Protein AF-A0AAD8XZX2-F1 (afdb_monomer_lite)

pLDDT: mean 70.07, std 14.21, range [37.19, 92.19]

InterPro domains:
  IPR011990 Tetratricopeptide-like helical domain superfamily [G3DSA:1.25.40.10] (1-178)

Organism: NCBI:txid267567

Structure (mmCIF, N/CA/C/O backbone):
data_AF-A0AAD8XZX2-F1
#
_entry.id   AF-A0AAD8XZX2-F1
#
loop_
_atom_site.group_PDB
_atom_site.id
_atom_site.type_symbol
_atom_site.label_atom_id
_atom_site.label_alt_id
_atom_site.label_comp_id
_atom_site.label_asym_id
_atom_site.label_entity_id
_atom_site.label_seq_id
_atom_site.pdbx_PDB_ins_code
_atom_site.Cartn_x
_atom_site.Cartn_y
_atom_site.Cartn_z
_atom_site.occupancy
_atom_site.B_iso_or_equiv
_atom_site.auth_seq_id
_atom_site.auth_comp_id
_atom_site.auth_asym_id
_atom_site.auth_atom_id
_atom_site.pdbx_PDB_model_num
ATOM 1 N N . MET A 1 1 ? 32.704 -0.071 -34.676 1.00 60.44 1 MET A N 1
ATOM 2 C CA . MET A 1 1 ? 32.892 -1.339 -33.923 1.00 60.44 1 MET A CA 1
ATOM 3 C C . MET A 1 1 ? 31.649 -1.702 -33.105 1.00 60.44 1 MET A C 1
ATOM 5 O O . MET A 1 1 ? 31.178 -2.823 -33.208 1.00 60.44 1 MET A O 1
ATOM 9 N N . LEU A 1 2 ? 31.060 -0.737 -32.394 1.00 64.56 2 LEU A N 1
ATOM 10 C CA . LEU A 1 2 ? 29.849 -0.882 -31.577 1.00 64.56 2 LEU A CA 1
ATOM 11 C C . LEU A 1 2 ? 28.608 -1.429 -32.335 1.00 64.56 2 LEU A C 1
ATOM 13 O O . LEU A 1 2 ? 28.046 -2.442 -31.934 1.00 64.56 2 LEU A O 1
ATOM 17 N N . LEU A 1 3 ? 28.263 -0.860 -33.500 1.00 66.81 3 LEU A N 1
ATOM 18 C CA . LEU A 1 3 ? 27.176 -1.355 -34.373 1.00 66.81 3 LEU A CA 1
ATOM 19 C C . LEU A 1 3 ? 27.379 -2.807 -34.843 1.00 66.81 3 LEU A C 1
ATOM 21 O O . LEU A 1 3 ? 26.422 -3.551 -35.002 1.00 66.81 3 LEU A O 1
ATOM 25 N N . LYS A 1 4 ? 28.634 -3.249 -35.011 1.00 72.56 4 LYS A N 1
ATOM 26 C CA . LYS A 1 4 ? 28.958 -4.636 -35.388 1.00 72.56 4 LYS A CA 1
ATOM 27 C C . LYS A 1 4 ? 28.673 -5.618 -34.245 1.00 72.56 4 LYS A C 1
ATOM 29 O O . LYS A 1 4 ? 28.420 -6.786 -34.513 1.00 72.56 4 LYS A O 1
ATOM 34 N N . HIS A 1 5 ? 28.734 -5.167 -32.991 1.00 62.19 5 HIS A N 1
ATOM 35 C CA . HIS A 1 5 ? 28.336 -5.958 -31.825 1.00 62.19 5 HIS A CA 1
ATOM 36 C C . HIS A 1 5 ? 26.819 -5.949 -31.623 1.00 62.19 5 HIS A C 1
ATOM 38 O O . HIS A 1 5 ? 26.264 -7.005 -31.333 1.00 62.19 5 HIS A O 1
ATOM 44 N N . ALA A 1 6 ? 26.156 -4.811 -31.857 1.00 58.75 6 ALA A N 1
ATOM 45 C CA . ALA A 1 6 ? 24.696 -4.719 -31.832 1.00 58.75 6 ALA A CA 1
ATOM 46 C C . ALA A 1 6 ? 24.049 -5.607 -32.912 1.00 58.75 6 ALA A C 1
ATOM 48 O O . ALA A 1 6 ? 23.181 -6.411 -32.602 1.00 58.75 6 ALA A O 1
ATOM 49 N N . ASN A 1 7 ? 24.574 -5.583 -34.143 1.00 70.50 7 ASN A N 1
ATOM 50 C CA . ASN A 1 7 ? 24.118 -6.448 -35.242 1.00 70.50 7 ASN A CA 1
ATOM 51 C C . ASN A 1 7 ? 24.446 -7.941 -35.036 1.00 70.50 7 ASN A C 1
ATOM 53 O O . ASN A 1 7 ? 23.982 -8.781 -35.797 1.00 70.50 7 ASN A O 1
ATOM 57 N N . LYS A 1 8 ? 25.278 -8.277 -34.041 1.00 68.56 8 LYS A N 1
ATOM 58 C CA . LYS A 1 8 ? 25.556 -9.656 -33.603 1.00 68.56 8 LYS A CA 1
ATOM 59 C C . LYS A 1 8 ? 24.721 -10.051 -32.374 1.00 68.56 8 LYS A C 1
ATOM 61 O O . LYS A 1 8 ? 25.110 -10.980 -31.671 1.00 68.56 8 LYS A O 1
ATOM 66 N N . CYS A 1 9 ? 23.642 -9.320 -32.090 1.00 61.22 9 CYS A N 1
ATOM 67 C CA . CYS A 1 9 ? 22.718 -9.550 -30.977 1.00 61.22 9 CYS A CA 1
ATOM 68 C C . CYS A 1 9 ? 23.393 -9.591 -29.593 1.00 61.22 9 CYS A C 1
ATOM 70 O O . CYS A 1 9 ? 23.026 -10.382 -28.728 1.00 61.22 9 CYS A O 1
ATOM 72 N N . ARG A 1 10 ? 24.435 -8.774 -29.375 1.00 61.50 10 ARG A N 1
ATOM 73 C CA . ARG A 1 10 ? 25.026 -8.627 -28.037 1.00 61.50 10 ARG A CA 1
ATOM 74 C C . ARG A 1 10 ? 24.216 -7.615 -27.233 1.00 61.50 10 ARG A C 1
ATOM 76 O O . ARG A 1 10 ? 24.275 -6.427 -27.547 1.00 61.50 10 ARG A O 1
ATOM 83 N N . ALA A 1 11 ? 23.562 -8.071 -26.166 1.00 60.88 11 ALA A N 1
ATOM 84 C CA . ALA A 1 11 ? 22.615 -7.277 -25.385 1.00 60.88 11 ALA A CA 1
ATOM 85 C C . ALA A 1 11 ? 23.168 -5.922 -24.907 1.00 60.88 11 ALA A C 1
ATOM 87 O O . ALA A 1 11 ? 22.597 -4.883 -25.220 1.00 60.88 11 ALA A O 1
ATOM 88 N N . TRP A 1 12 ? 24.343 -5.897 -24.266 1.00 62.97 12 TRP A N 1
ATOM 89 C CA . TRP A 1 12 ? 24.974 -4.643 -23.817 1.00 62.97 12 TRP A CA 1
ATOM 90 C C . TRP A 1 12 ? 25.239 -3.649 -24.962 1.00 62.97 12 TRP A C 1
ATOM 92 O O . TRP A 1 12 ? 25.172 -2.437 -24.774 1.00 62.97 12 TRP A O 1
ATOM 102 N N . ALA A 1 13 ? 25.538 -4.149 -26.165 1.00 64.81 13 ALA A N 1
ATOM 103 C CA . ALA A 1 13 ? 25.800 -3.313 -27.330 1.00 64.81 13 ALA A CA 1
ATOM 104 C C . ALA A 1 13 ? 24.496 -2.832 -27.977 1.00 64.81 13 ALA A C 1
ATOM 106 O O . ALA A 1 13 ? 24.454 -1.711 -28.475 1.00 64.81 13 ALA A O 1
ATOM 107 N N . GLN A 1 14 ? 23.444 -3.652 -27.960 1.00 67.94 14 GLN A N 1
ATOM 108 C CA . GLN A 1 14 ? 22.108 -3.286 -28.427 1.00 67.94 14 GLN A CA 1
ATOM 109 C C . GLN A 1 14 ? 21.471 -2.220 -27.526 1.00 67.94 14 GLN A C 1
ATOM 111 O O . GLN A 1 14 ? 20.996 -1.216 -28.051 1.00 67.94 14 GLN A O 1
ATOM 116 N N . VAL A 1 15 ? 21.582 -2.358 -26.199 1.00 64.00 15 VAL A N 1
ATOM 117 C CA . VAL A 1 15 ? 21.145 -1.338 -25.227 1.00 64.00 15 VAL A CA 1
ATOM 118 C C . VAL A 1 15 ? 21.906 -0.032 -25.437 1.00 64.00 15 VAL A C 1
ATOM 120 O O . VAL A 1 15 ? 21.302 1.018 -25.643 1.00 64.00 15 VAL A O 1
ATOM 123 N N . TYR A 1 16 ? 23.240 -0.094 -25.490 1.00 66.31 16 TYR A N 1
ATOM 124 C CA . TYR A 1 16 ? 24.054 1.108 -25.647 1.00 66.31 16 TYR A CA 1
ATOM 125 C C . TYR A 1 16 ? 23.787 1.818 -26.984 1.00 66.31 16 TYR A C 1
ATOM 127 O O . TYR A 1 16 ? 23.627 3.034 -27.010 1.00 66.31 16 TYR A O 1
ATOM 135 N N . VAL A 1 17 ? 23.721 1.090 -28.107 1.00 74.25 17 VAL A N 1
ATOM 136 C CA . VAL A 1 17 ? 23.386 1.676 -29.421 1.00 74.25 17 VAL A CA 1
ATOM 137 C C . VAL A 1 17 ? 21.959 2.223 -29.425 1.00 74.25 17 VAL A C 1
ATOM 139 O O . VAL A 1 17 ? 21.729 3.308 -29.961 1.00 74.25 17 VAL A O 1
ATOM 142 N N . GLY A 1 18 ? 21.021 1.507 -28.808 1.00 71.06 18 GLY A N 1
ATOM 143 C CA . GLY A 1 18 ? 19.637 1.934 -28.689 1.00 71.06 18 GLY A CA 1
ATOM 144 C C . GLY A 1 18 ? 19.506 3.256 -27.940 1.00 71.06 18 GLY A C 1
ATOM 145 O O . GLY A 1 18 ? 18.873 4.178 -28.444 1.00 71.06 18 GLY A O 1
ATOM 146 N N . ASN A 1 19 ? 20.225 3.413 -26.827 1.00 64.19 19 ASN A N 1
ATOM 147 C CA . ASN A 1 19 ? 20.314 4.658 -26.064 1.00 64.19 19 ASN A CA 1
ATOM 148 C C . ASN A 1 19 ? 20.896 5.818 -26.906 1.00 64.19 19 ASN A C 1
ATOM 150 O O . ASN A 1 19 ? 20.381 6.937 -26.880 1.00 64.19 19 ASN A O 1
ATOM 154 N N . LYS A 1 20 ? 21.914 5.563 -27.744 1.00 76.69 20 LYS A N 1
ATOM 155 C CA . LYS A 1 20 ? 22.462 6.598 -28.648 1.00 76.69 20 LYS A CA 1
ATOM 156 C C . LYS A 1 20 ? 21.465 7.049 -29.713 1.00 76.69 20 LYS A C 1
ATOM 158 O O . LYS A 1 20 ? 21.361 8.252 -29.944 1.00 76.69 20 LYS A O 1
ATOM 163 N N . TYR A 1 21 ? 20.709 6.125 -30.308 1.00 74.06 21 TYR A N 1
ATOM 164 C CA . TYR A 1 21 ? 19.593 6.466 -31.198 1.00 74.06 21 TYR A CA 1
ATOM 165 C C . TYR A 1 21 ? 18.468 7.201 -30.452 1.00 74.06 21 TYR A C 1
ATOM 167 O O . TYR A 1 21 ? 17.890 8.144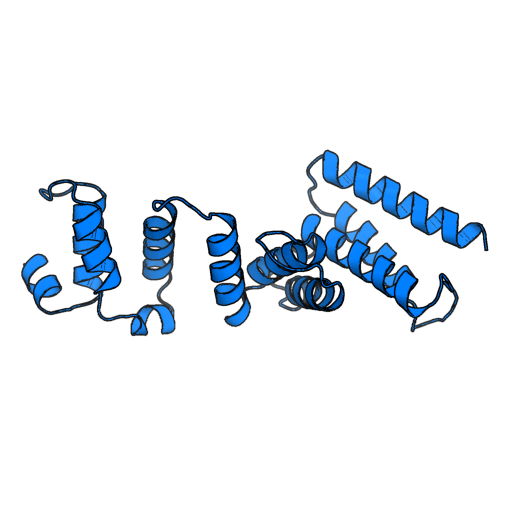 -30.988 1.00 74.06 21 TYR A O 1
ATOM 175 N N . PHE A 1 22 ? 18.204 6.830 -29.197 1.00 61.72 22 PHE A N 1
ATOM 176 C CA . PHE A 1 22 ? 17.152 7.413 -28.364 1.00 61.72 22 PHE A CA 1
ATOM 177 C C . PHE A 1 22 ? 17.412 8.877 -27.985 1.00 61.72 22 PHE A C 1
ATOM 179 O O . PHE A 1 22 ? 16.480 9.680 -27.950 1.00 61.72 22 PHE A O 1
ATOM 186 N N . HIS A 1 23 ? 18.675 9.237 -27.741 1.00 67.12 23 HIS A N 1
ATOM 187 C CA . HIS A 1 23 ? 19.078 10.606 -27.406 1.00 67.12 23 HIS A CA 1
ATOM 188 C C . HIS A 1 23 ? 19.632 11.403 -28.598 1.00 67.12 23 HIS A C 1
ATOM 190 O O . HIS A 1 23 ? 19.817 12.610 -28.475 1.00 67.12 23 HIS A O 1
ATOM 196 N N . GLY A 1 24 ? 19.880 10.766 -29.747 1.00 73.94 24 GLY A N 1
ATOM 197 C CA . GLY A 1 24 ? 20.429 11.433 -30.932 1.00 73.94 24 GLY A CA 1
ATOM 198 C C . GLY A 1 24 ? 21.849 11.968 -30.716 1.00 73.94 24 GLY A C 1
ATOM 199 O O . GLY A 1 24 ? 22.170 13.084 -31.118 1.00 73.94 24 GLY A O 1
ATOM 200 N N . VAL A 1 25 ? 22.687 11.203 -30.013 1.00 71.44 25 VAL A N 1
ATOM 201 C CA . VAL A 1 25 ? 24.027 11.628 -29.566 1.00 71.44 25 VAL A CA 1
ATOM 202 C C . VAL A 1 25 ? 25.128 10.758 -30.174 1.00 71.44 25 VAL A C 1
ATOM 204 O O . VAL A 1 25 ? 24.881 9.653 -30.652 1.00 71.44 25 VAL A O 1
ATOM 207 N N . ASN A 1 26 ? 26.379 11.228 -30.141 1.00 72.94 26 ASN A N 1
ATOM 208 C CA . ASN A 1 26 ? 27.557 10.512 -30.662 1.00 72.94 26 ASN A CA 1
ATOM 209 C C . ASN A 1 26 ? 27.466 10.137 -32.157 1.00 72.94 26 ASN A C 1
ATOM 211 O O . ASN A 1 26 ? 27.929 9.071 -32.561 1.00 72.94 26 ASN A O 1
ATOM 215 N N . GLY A 1 27 ? 26.869 11.008 -32.976 1.00 76.81 27 GLY A N 1
ATOM 216 C CA . GLY A 1 27 ? 26.737 10.803 -34.425 1.00 76.81 27 GLY A CA 1
ATOM 217 C C . GLY A 1 27 ? 25.573 9.8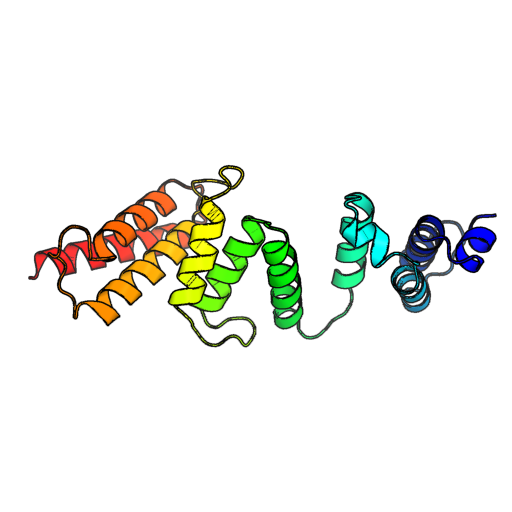96 -34.837 1.00 76.81 27 GLY A C 1
ATOM 218 O O . GLY A 1 27 ? 25.450 9.563 -36.013 1.00 76.81 27 GLY A O 1
ATOM 219 N N . PHE A 1 28 ? 24.715 9.505 -33.891 1.00 78.44 28 PHE A N 1
ATOM 220 C CA . PHE A 1 28 ? 23.454 8.830 -34.170 1.00 78.44 28 PHE A CA 1
ATOM 221 C C . PHE A 1 28 ? 22.364 9.876 -34.394 1.00 78.44 28 PHE A C 1
ATOM 223 O O . PHE A 1 28 ? 22.170 10.756 -33.559 1.00 78.44 28 PHE A O 1
ATOM 230 N N . ALA A 1 29 ? 21.650 9.782 -35.517 1.00 78.00 29 ALA A N 1
ATOM 231 C CA . ALA A 1 29 ? 20.439 10.569 -35.710 1.00 78.00 29 ALA A CA 1
ATOM 232 C C . ALA A 1 29 ? 19.400 10.157 -34.661 1.00 78.00 29 ALA A C 1
ATOM 234 O O . ALA A 1 29 ? 19.287 8.971 -34.343 1.00 78.00 29 ALA A O 1
ATOM 235 N N . LEU A 1 30 ? 18.666 11.134 -34.125 1.00 76.44 30 LEU A N 1
ATOM 236 C CA . LEU A 1 30 ? 17.578 10.881 -33.188 1.00 76.44 30 LEU A CA 1
ATOM 237 C C . LEU A 1 30 ? 16.528 9.994 -33.866 1.00 76.44 30 LEU A C 1
ATOM 239 O O . LEU A 1 30 ? 15.819 10.436 -34.765 1.00 76.44 30 LEU A O 1
ATOM 243 N N . ASP A 1 31 ? 16.441 8.749 -33.422 1.00 72.19 31 ASP A N 1
ATOM 244 C CA . ASP A 1 31 ? 15.545 7.734 -33.963 1.00 72.19 31 ASP A CA 1
ATOM 245 C C . ASP A 1 31 ? 15.080 6.859 -32.800 1.00 72.19 31 ASP A C 1
ATOM 247 O O . ASP A 1 31 ? 15.632 5.802 -32.487 1.00 72.19 31 ASP A O 1
ATOM 251 N N . LYS A 1 32 ? 14.089 7.385 -32.079 1.00 63.12 32 LYS A N 1
ATOM 252 C CA . LYS A 1 32 ? 13.602 6.797 -30.829 1.00 63.12 32 LYS A CA 1
ATOM 253 C C . LYS A 1 32 ? 12.985 5.421 -31.043 1.00 63.12 32 LYS A C 1
ATOM 255 O O . LYS A 1 32 ? 13.134 4.556 -30.188 1.00 63.12 32 LYS A O 1
ATOM 260 N N . GLU A 1 33 ? 12.320 5.218 -32.176 1.00 66.75 33 GLU A N 1
ATOM 261 C CA . GLU A 1 33 ? 11.664 3.956 -32.507 1.00 66.75 33 GLU A CA 1
ATOM 262 C C . GLU A 1 33 ? 12.695 2.862 -32.786 1.00 66.75 33 GLU A C 1
ATOM 264 O O . GLU A 1 33 ? 12.624 1.776 -32.209 1.00 66.75 33 GLU A O 1
ATOM 269 N N . LYS A 1 34 ? 13.725 3.172 -33.578 1.00 74.56 34 LYS A N 1
ATOM 270 C CA . LYS A 1 34 ? 14.840 2.255 -33.819 1.00 74.56 34 LYS A CA 1
ATOM 271 C C . LYS A 1 34 ? 15.671 2.002 -32.565 1.00 74.56 34 LYS A C 1
ATOM 273 O O . LYS A 1 34 ? 16.109 0.876 -32.343 1.00 74.56 34 LYS A O 1
ATOM 278 N N . GLY A 1 35 ? 15.891 3.034 -31.752 1.00 63.75 35 GLY A N 1
ATOM 279 C CA . GLY A 1 35 ? 16.617 2.915 -30.493 1.00 63.75 35 GLY A CA 1
ATOM 280 C C . GLY A 1 35 ? 15.915 1.984 -29.508 1.00 63.75 35 GLY A C 1
ATOM 281 O O . GLY A 1 35 ? 16.545 1.097 -28.939 1.00 63.75 35 GLY A O 1
ATOM 282 N N . LEU A 1 36 ? 14.597 2.135 -29.385 1.00 63.12 36 LEU A N 1
ATOM 283 C CA . LEU A 1 36 ? 13.754 1.297 -28.542 1.00 63.12 36 LEU A CA 1
ATOM 284 C C . LEU A 1 36 ? 13.694 -0.144 -29.052 1.00 63.12 36 LEU A C 1
ATOM 286 O O . LEU A 1 36 ? 13.917 -1.061 -28.273 1.00 63.12 36 LEU A O 1
ATOM 290 N N . LYS A 1 37 ? 13.499 -0.344 -30.360 1.00 70.94 37 LYS A N 1
ATOM 291 C CA . LYS A 1 37 ? 13.494 -1.678 -30.967 1.00 70.94 37 LYS A CA 1
ATOM 292 C C . LYS A 1 37 ? 14.802 -2.426 -30.706 1.00 70.94 37 LYS A C 1
ATOM 294 O O . LYS A 1 37 ? 14.781 -3.604 -30.392 1.00 70.94 37 LYS A O 1
ATOM 299 N N . LEU A 1 38 ? 15.943 -1.735 -30.750 1.00 65.38 38 LEU A N 1
ATOM 300 C CA . LEU A 1 38 ? 17.236 -2.327 -30.399 1.00 65.38 38 LEU A CA 1
ATOM 301 C C . LEU A 1 38 ? 17.349 -2.668 -28.905 1.00 65.38 38 LEU A C 1
ATOM 303 O O . LEU A 1 38 ? 17.954 -3.681 -28.574 1.00 65.38 38 LEU A O 1
ATOM 307 N N . ILE A 1 39 ? 16.777 -1.861 -28.009 1.00 62.50 39 ILE A N 1
ATOM 308 C CA . ILE A 1 39 ? 16.728 -2.156 -26.566 1.00 62.50 39 ILE A CA 1
ATOM 309 C C . ILE A 1 39 ? 15.809 -3.362 -26.293 1.00 62.50 39 ILE A C 1
ATOM 311 O O . ILE A 1 39 ? 16.176 -4.236 -25.513 1.00 62.50 39 ILE A O 1
ATOM 315 N N . GLU A 1 40 ? 14.667 -3.454 -26.979 1.00 58.31 40 GLU A N 1
ATOM 316 C CA . GLU A 1 40 ? 13.701 -4.563 -26.896 1.00 58.31 40 GLU A CA 1
ATOM 317 C C . GLU A 1 40 ? 14.245 -5.870 -27.499 1.00 58.31 40 GLU A C 1
ATOM 319 O O . GLU A 1 40 ? 14.052 -6.942 -26.935 1.00 58.31 40 GLU A O 1
ATOM 324 N N . GLU A 1 41 ? 14.965 -5.786 -28.621 1.00 64.81 41 GLU A N 1
ATOM 325 C CA . GLU A 1 41 ? 15.638 -6.912 -29.286 1.00 64.81 41 GLU A CA 1
ATOM 326 C C . GLU A 1 41 ? 16.967 -7.288 -28.626 1.00 64.81 41 GLU A C 1
ATOM 328 O O . GLU A 1 41 ? 17.618 -8.254 -29.046 1.00 64.81 41 GLU A O 1
ATOM 333 N N . SER A 1 42 ? 17.418 -6.512 -27.632 1.00 60.31 42 SER A N 1
ATOM 334 C CA . SER A 1 42 ? 18.591 -6.881 -26.858 1.00 60.31 42 SER A CA 1
ATOM 335 C C . SER A 1 42 ? 18.321 -8.240 -26.224 1.00 60.31 42 SER A C 1
ATOM 337 O O . SER A 1 42 ? 17.267 -8.444 -25.631 1.00 60.31 42 SER A O 1
ATOM 339 N N . ALA A 1 43 ? 19.226 -9.197 -26.451 1.00 41.91 43 ALA A N 1
ATOM 340 C CA . ALA A 1 43 ? 19.020 -10.636 -26.245 1.00 41.91 43 ALA A CA 1
ATOM 341 C C . ALA A 1 43 ? 18.752 -11.077 -24.784 1.00 41.91 43 ALA A C 1
ATOM 343 O O . ALA A 1 43 ? 18.948 -12.237 -24.446 1.00 41.91 43 ALA A O 1
ATOM 344 N N . ASP A 1 44 ? 18.304 -10.174 -23.914 1.00 43.53 44 ASP A N 1
ATOM 345 C CA . ASP A 1 44 ? 18.285 -10.313 -22.476 1.00 43.53 44 ASP A CA 1
ATOM 346 C C . ASP A 1 44 ? 16.998 -9.768 -21.812 1.00 43.53 44 ASP A C 1
ATOM 348 O O . ASP A 1 44 ? 17.028 -9.038 -20.821 1.00 43.53 44 ASP A O 1
ATOM 352 N N . GLN A 1 45 ? 15.856 -10.337 -22.213 1.00 45.56 45 GLN A N 1
ATOM 353 C CA . GLN A 1 45 ? 14.930 -10.873 -21.202 1.00 45.56 45 GLN A CA 1
ATOM 354 C C . GLN A 1 45 ? 15.673 -11.775 -20.177 1.00 45.56 45 GLN A C 1
ATOM 356 O O . GLN A 1 45 ? 15.211 -11.927 -19.057 1.00 45.56 45 GLN A O 1
ATOM 361 N N . GLN A 1 46 ? 16.853 -12.319 -20.505 1.00 43.16 46 GLN A N 1
ATOM 362 C CA . GLN A 1 46 ? 17.735 -13.108 -19.637 1.00 43.16 46 GLN A CA 1
ATOM 363 C C . GLN A 1 46 ? 18.650 -12.314 -18.671 1.00 43.16 46 GLN A C 1
ATOM 365 O O . GLN A 1 46 ? 18.796 -12.747 -17.531 1.00 43.16 46 GLN A O 1
ATOM 370 N N . ALA A 1 47 ? 19.199 -11.139 -19.007 1.00 38.00 47 ALA A N 1
ATOM 371 C CA . ALA A 1 47 ? 19.989 -10.325 -18.057 1.00 38.00 47 ALA A CA 1
ATOM 372 C C . ALA A 1 47 ? 19.133 -9.411 -17.163 1.00 38.00 47 ALA A C 1
ATOM 374 O O . ALA A 1 47 ? 19.526 -9.131 -16.028 1.00 38.00 47 ALA A O 1
ATOM 375 N N . ALA A 1 48 ? 17.936 -9.013 -17.614 1.00 39.06 48 ALA A N 1
ATOM 376 C CA . ALA A 1 48 ? 16.939 -8.365 -16.755 1.00 39.06 48 ALA A CA 1
ATOM 377 C C . ALA A 1 48 ? 16.445 -9.302 -15.627 1.00 39.06 48 ALA A C 1
ATOM 379 O O . ALA A 1 48 ? 16.140 -8.823 -14.535 1.00 39.06 48 ALA A O 1
ATOM 380 N N . ILE A 1 49 ? 16.463 -10.625 -15.864 1.00 44.12 49 ILE A N 1
ATOM 381 C CA . ILE A 1 49 ? 16.201 -11.697 -14.882 1.00 44.12 49 ILE A CA 1
ATOM 382 C C . ILE A 1 49 ? 17.434 -11.992 -13.988 1.00 44.12 49 ILE A C 1
ATOM 384 O O . ILE A 1 49 ? 17.279 -12.555 -12.907 1.00 44.12 49 ILE A O 1
ATOM 388 N N . LEU A 1 50 ? 18.650 -11.569 -14.371 1.00 37.19 50 LEU A N 1
ATOM 389 C CA . LEU A 1 50 ? 19.913 -11.876 -13.664 1.00 37.19 50 LEU A CA 1
ATOM 390 C C . LEU A 1 50 ? 20.561 -10.691 -12.900 1.00 37.19 50 LEU A C 1
ATOM 392 O O . LEU A 1 50 ? 21.680 -10.827 -12.410 1.00 37.19 50 LEU A O 1
ATOM 396 N N . GLY A 1 51 ? 19.868 -9.558 -12.712 1.00 44.84 51 GLY A N 1
ATOM 397 C CA . GLY A 1 51 ? 20.169 -8.624 -11.607 1.00 44.84 51 GLY A CA 1
ATOM 398 C C . GLY A 1 51 ? 21.221 -7.526 -11.840 1.00 44.84 51 GLY A C 1
ATOM 399 O O . GLY A 1 51 ? 21.916 -7.151 -10.898 1.00 44.84 51 GLY A O 1
ATOM 400 N N . GLN A 1 52 ? 21.346 -6.976 -13.052 1.00 43.69 52 GLN A N 1
ATOM 401 C CA . GLN A 1 52 ? 22.193 -5.796 -13.318 1.00 43.69 52 GLN A CA 1
ATOM 402 C C . GLN A 1 52 ? 21.382 -4.480 -13.186 1.00 43.69 52 GLN A C 1
ATOM 404 O O . GLN A 1 52 ? 20.530 -4.219 -14.039 1.00 43.69 52 GLN A O 1
ATOM 409 N N . PRO A 1 53 ? 21.640 -3.622 -12.174 1.00 45.94 53 PRO A N 1
ATOM 410 C CA . PRO A 1 53 ? 20.779 -2.473 -11.843 1.00 45.94 53 PRO A CA 1
ATOM 411 C C . PRO A 1 53 ? 20.683 -1.396 -12.935 1.00 45.94 53 PRO A C 1
ATOM 413 O O . PRO A 1 53 ? 19.606 -0.859 -13.177 1.00 45.94 53 PRO A O 1
ATOM 416 N N . GLY A 1 54 ? 21.784 -1.111 -13.640 1.00 46.69 54 GLY A N 1
ATOM 417 C CA . GLY A 1 54 ? 21.811 -0.053 -14.661 1.00 46.69 54 GLY A CA 1
ATOM 418 C C . GLY A 1 54 ? 20.982 -0.380 -15.908 1.00 46.69 54 GLY A C 1
ATOM 419 O O . GLY A 1 54 ? 20.371 0.502 -16.501 1.00 46.69 54 GLY A O 1
ATOM 420 N N . ALA A 1 55 ? 20.885 -1.663 -16.271 1.00 46.34 55 ALA A N 1
ATOM 421 C CA . ALA A 1 55 ? 20.064 -2.096 -17.402 1.00 46.34 55 ALA A CA 1
ATOM 422 C C . ALA A 1 55 ? 18.561 -1.985 -17.094 1.00 46.34 55 ALA A C 1
ATOM 424 O O . ALA A 1 55 ? 17.773 -1.690 -17.986 1.00 46.34 55 ALA A O 1
ATOM 425 N N . GLN A 1 56 ? 18.169 -2.182 -15.830 1.00 50.44 56 GLN A N 1
ATOM 426 C CA . GLN A 1 56 ? 16.783 -2.043 -15.375 1.00 50.44 56 GLN A CA 1
ATOM 427 C C . GLN A 1 56 ? 16.346 -0.572 -15.323 1.00 50.44 56 GLN A C 1
ATOM 429 O O . GLN A 1 56 ? 15.222 -0.253 -15.708 1.00 50.44 56 GLN A O 1
ATOM 434 N N . GLU A 1 57 ? 17.240 0.326 -14.904 1.00 52.56 57 GLU A N 1
ATOM 435 C CA . GLU A 1 57 ? 16.999 1.774 -14.873 1.00 52.56 57 GLU A CA 1
ATOM 436 C C . GLU A 1 57 ? 16.837 2.366 -16.283 1.00 52.56 57 GLU A C 1
ATOM 438 O O . GLU A 1 57 ? 15.912 3.144 -16.537 1.00 52.56 57 GLU A O 1
ATOM 443 N N . GLU A 1 58 ? 17.679 1.951 -17.234 1.00 52.47 58 GLU A N 1
ATOM 444 C CA . GLU A 1 58 ? 17.579 2.401 -18.627 1.00 52.47 58 GLU A CA 1
ATOM 445 C C . GLU A 1 58 ? 16.323 1.857 -19.325 1.00 52.47 58 GLU A C 1
ATOM 447 O O . GLU A 1 58 ? 15.682 2.591 -20.081 1.00 52.47 58 GLU A O 1
ATOM 452 N N . LEU A 1 59 ? 15.908 0.619 -19.017 1.00 50.91 59 LEU A N 1
ATOM 453 C CA . LEU A 1 59 ? 14.637 0.058 -19.491 1.00 50.91 59 LEU A CA 1
ATOM 454 C C . LEU A 1 59 ? 13.453 0.870 -18.952 1.00 50.91 59 LEU A C 1
ATOM 456 O O . LEU A 1 59 ? 12.612 1.327 -19.722 1.00 50.91 59 LEU A O 1
ATOM 460 N N . ALA A 1 60 ? 13.411 1.102 -17.637 1.00 51.22 60 ALA A N 1
ATOM 461 C CA . ALA A 1 60 ? 12.357 1.882 -16.995 1.00 51.22 60 ALA A CA 1
ATOM 462 C C . ALA A 1 60 ? 12.269 3.310 -17.567 1.00 51.22 60 ALA A C 1
ATOM 464 O O . ALA A 1 60 ? 11.177 3.830 -17.794 1.00 51.22 60 ALA A O 1
ATOM 465 N N . THR A 1 61 ? 13.415 3.920 -17.879 1.00 51.84 61 THR A N 1
ATOM 466 C CA . THR A 1 61 ? 13.493 5.250 -18.502 1.00 51.84 61 THR A CA 1
ATOM 467 C C . THR A 1 61 ? 12.979 5.248 -19.945 1.00 51.84 61 THR A C 1
ATOM 469 O O . THR A 1 61 ? 12.275 6.177 -20.344 1.00 51.84 61 THR A O 1
ATOM 472 N N . ALA A 1 62 ? 13.272 4.204 -20.726 1.00 48.97 62 ALA A N 1
ATOM 473 C CA . ALA A 1 62 ? 12.774 4.057 -22.094 1.00 48.97 62 ALA A CA 1
ATOM 474 C C . ALA A 1 62 ? 11.249 3.826 -22.141 1.00 48.97 62 ALA A C 1
ATOM 476 O O . ALA A 1 62 ? 10.566 4.398 -22.995 1.00 48.97 62 ALA A O 1
ATOM 477 N N . TYR A 1 63 ? 10.704 3.052 -21.196 1.00 47.34 63 TYR A N 1
ATOM 478 C CA . TYR A 1 63 ? 9.264 2.779 -21.094 1.00 47.34 63 TYR A CA 1
ATOM 479 C C . TYR A 1 63 ? 8.451 3.975 -20.577 1.00 47.34 63 TYR A C 1
ATOM 481 O O . TYR A 1 63 ? 7.322 4.170 -21.024 1.00 47.34 63 TYR A O 1
ATOM 489 N N . ASN A 1 64 ? 9.050 4.846 -19.759 1.00 43.59 64 ASN A N 1
ATOM 490 C CA . ASN A 1 64 ? 8.450 6.103 -19.286 1.00 43.59 64 ASN A CA 1
ATOM 491 C C . ASN A 1 64 ? 8.024 7.077 -20.413 1.00 43.59 64 ASN A C 1
ATOM 493 O O . ASN A 1 64 ? 7.306 8.038 -20.150 1.00 43.59 64 ASN A O 1
ATOM 497 N N . PHE A 1 65 ? 8.460 6.874 -21.666 1.00 43.19 65 PHE A N 1
ATOM 498 C CA . PHE A 1 65 ? 8.224 7.814 -22.773 1.00 43.19 65 PHE A CA 1
ATOM 499 C C . PHE A 1 65 ? 7.067 7.426 -23.729 1.00 43.19 65 PHE A C 1
ATOM 501 O O . PHE A 1 65 ? 6.726 8.229 -24.602 1.00 43.19 65 PHE A O 1
ATOM 508 N N . ARG A 1 66 ? 6.429 6.242 -23.605 1.00 43.88 66 ARG A N 1
ATOM 509 C CA . ARG A 1 66 ? 5.256 5.853 -24.434 1.00 43.88 66 ARG A CA 1
ATOM 510 C C . ARG A 1 66 ? 3.924 6.055 -23.692 1.00 43.88 66 ARG A C 1
ATOM 512 O O . ARG A 1 66 ? 3.631 5.388 -22.708 1.00 43.88 66 ARG A O 1
ATOM 519 N N . ARG A 1 67 ? 3.091 6.946 -24.236 1.00 44.41 67 ARG A N 1
ATOM 520 C CA . ARG A 1 67 ? 1.776 7.378 -23.725 1.00 44.41 67 ARG A CA 1
ATOM 521 C C . ARG A 1 67 ? 0.636 6.358 -23.928 1.00 44.41 67 ARG A C 1
ATOM 523 O O . ARG A 1 67 ? 0.551 5.748 -24.991 1.00 44.41 67 ARG A O 1
ATOM 530 N N . ASN A 1 68 ? -0.291 6.373 -22.956 1.00 45.09 68 ASN A N 1
ATOM 531 C CA . ASN A 1 68 ? -1.709 5.943 -22.951 1.00 45.09 68 ASN A CA 1
ATOM 532 C C . ASN A 1 68 ? -2.064 4.530 -22.439 1.00 45.09 68 ASN A C 1
ATOM 534 O O . ASN A 1 68 ? -2.695 3.744 -23.135 1.00 45.09 68 ASN A O 1
ATOM 538 N N . ASN A 1 69 ? -1.684 4.252 -21.190 1.00 55.78 69 ASN A N 1
ATOM 539 C CA . ASN A 1 69 ? -2.589 4.040 -20.044 1.00 55.78 69 ASN A CA 1
ATOM 540 C C . ASN A 1 69 ? -1.681 3.990 -18.806 1.00 55.78 69 ASN A C 1
ATOM 542 O O . ASN A 1 69 ? -1.250 2.924 -18.372 1.00 55.78 69 ASN A O 1
ATOM 546 N N . GLU A 1 70 ? -1.308 5.168 -18.291 1.00 64.25 70 GLU A N 1
ATOM 547 C CA . GLU A 1 70 ? -0.313 5.317 -17.210 1.00 64.25 70 GLU A CA 1
ATOM 548 C C . GLU A 1 70 ? -0.638 4.412 -16.015 1.00 64.25 70 GLU A C 1
ATOM 550 O O . GLU A 1 70 ? 0.239 3.777 -15.441 1.00 64.25 70 GLU A O 1
ATOM 555 N N . GLN A 1 71 ? -1.923 4.261 -15.708 1.00 64.00 71 GLN A N 1
ATOM 556 C CA . GLN A 1 71 ? -2.389 3.408 -14.627 1.00 64.00 71 GLN A CA 1
ATOM 557 C C . GLN A 1 71 ? -2.167 1.903 -14.867 1.00 64.00 71 GLN A C 1
ATOM 559 O O . GLN A 1 71 ? -1.757 1.203 -13.944 1.00 64.00 71 GLN A O 1
ATOM 564 N N . GLU A 1 72 ? -2.385 1.395 -16.084 1.00 64.38 72 GLU A N 1
ATOM 565 C CA . GLU A 1 72 ? -2.163 -0.026 -16.406 1.00 64.38 72 GLU A CA 1
ATOM 566 C C . GLU A 1 72 ? -0.672 -0.378 -16.374 1.00 64.38 72 GLU A C 1
ATOM 568 O O . GLU A 1 72 ? -0.291 -1.462 -15.933 1.00 64.38 72 GLU A O 1
ATOM 573 N N . GLN A 1 73 ? 0.186 0.562 -16.774 1.00 64.56 73 GLN A N 1
ATOM 574 C CA . GLN A 1 73 ? 1.635 0.394 -16.696 1.00 64.56 73 GLN A CA 1
ATOM 575 C C . GLN A 1 73 ? 2.137 0.431 -15.252 1.00 64.56 73 GLN A C 1
ATOM 577 O O . GLN A 1 73 ? 2.904 -0.449 -14.858 1.00 64.56 73 GLN A O 1
ATOM 582 N N . ILE A 1 74 ? 1.690 1.402 -14.443 1.00 70.69 74 ILE A N 1
ATOM 583 C CA . ILE A 1 74 ? 2.078 1.463 -13.027 1.00 70.69 74 ILE A CA 1
ATOM 584 C C . ILE A 1 74 ? 1.629 0.185 -12.316 1.00 70.69 74 ILE A C 1
ATOM 586 O O . ILE A 1 74 ? 2.414 -0.391 -11.566 1.00 70.69 74 ILE A O 1
ATOM 590 N N . LEU A 1 75 ? 0.420 -0.307 -12.602 1.00 74.50 75 LEU A N 1
ATOM 591 C CA . LEU A 1 75 ? -0.057 -1.583 -12.081 1.00 74.50 75 LEU A CA 1
ATOM 592 C C . LEU A 1 75 ? 0.844 -2.746 -12.515 1.00 74.50 75 LEU A C 1
ATOM 594 O O . LEU A 1 75 ? 1.335 -3.475 -11.658 1.00 74.50 75 LEU A O 1
ATOM 598 N N . HIS A 1 76 ? 1.111 -2.894 -13.817 1.00 72.12 76 HIS A N 1
ATOM 599 C CA . HIS A 1 76 ? 1.934 -3.980 -14.354 1.00 72.12 76 HIS A CA 1
ATOM 600 C C . HIS A 1 76 ? 3.321 -4.039 -13.700 1.00 72.12 76 HIS A C 1
ATOM 602 O O . HIS A 1 76 ? 3.746 -5.090 -13.213 1.00 72.12 76 HIS A O 1
ATOM 608 N N . T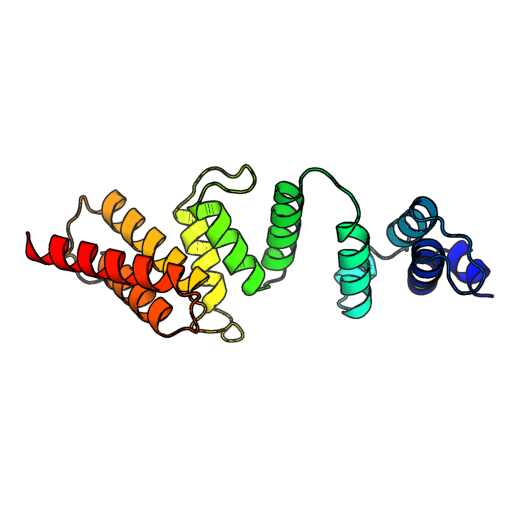YR A 1 77 ? 4.020 -2.905 -13.637 1.00 64.25 77 TYR A N 1
ATOM 609 C CA . TYR A 1 77 ? 5.366 -2.859 -13.072 1.00 64.25 77 TYR A CA 1
ATOM 610 C C . TYR A 1 77 ? 5.372 -2.947 -11.548 1.00 64.25 77 TYR A C 1
ATOM 612 O O . TYR A 1 77 ? 6.274 -3.576 -10.993 1.00 64.25 77 TYR A O 1
ATOM 620 N N . ALA A 1 78 ? 4.369 -2.393 -10.860 1.00 73.31 78 ALA A N 1
ATOM 621 C CA . ALA A 1 78 ? 4.212 -2.604 -9.425 1.00 73.31 78 ALA A CA 1
ATOM 622 C C . ALA A 1 78 ? 3.999 -4.094 -9.116 1.00 73.31 78 ALA A C 1
ATOM 624 O O . ALA A 1 78 ? 4.645 -4.624 -8.213 1.00 73.31 78 ALA A O 1
ATOM 625 N N . THR A 1 79 ? 3.177 -4.802 -9.900 1.00 73.25 79 THR A N 1
A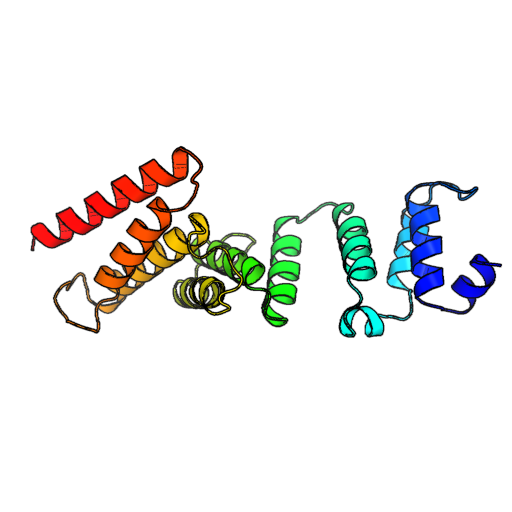TOM 626 C CA . THR A 1 79 ? 2.994 -6.257 -9.785 1.00 73.25 79 THR A CA 1
ATOM 627 C C . THR A 1 79 ? 4.296 -7.012 -10.026 1.00 73.25 79 THR A C 1
ATOM 629 O O . THR A 1 79 ? 4.660 -7.863 -9.212 1.00 73.25 79 THR A O 1
ATOM 632 N N . LEU A 1 80 ? 5.033 -6.681 -11.089 1.00 76.50 80 LEU A N 1
ATOM 633 C CA . LEU A 1 80 ? 6.308 -7.326 -11.397 1.00 76.50 80 LEU A CA 1
ATOM 634 C C . LEU A 1 80 ? 7.338 -7.100 -10.282 1.00 76.50 80 LEU A C 1
ATOM 636 O O . LEU A 1 80 ? 7.903 -8.057 -9.755 1.00 76.50 80 LEU A O 1
ATOM 640 N N . ALA A 1 81 ? 7.543 -5.856 -9.853 1.00 70.62 81 ALA A N 1
ATOM 641 C CA . ALA A 1 81 ? 8.486 -5.531 -8.787 1.00 70.62 81 ALA A CA 1
ATOM 642 C C . ALA A 1 81 ? 8.097 -6.193 -7.453 1.00 70.62 81 ALA A C 1
ATOM 644 O O . ALA A 1 81 ? 8.962 -6.728 -6.757 1.00 70.62 81 ALA A O 1
ATOM 645 N N . ALA A 1 82 ? 6.805 -6.222 -7.112 1.00 75.19 82 ALA A N 1
ATOM 646 C CA . ALA A 1 82 ? 6.312 -6.915 -5.924 1.00 75.19 82 ALA A CA 1
ATOM 647 C C . ALA A 1 82 ? 6.532 -8.435 -6.003 1.00 75.19 82 ALA A C 1
ATOM 649 O O . ALA A 1 82 ? 6.894 -9.046 -4.998 1.00 75.19 82 ALA A O 1
ATOM 650 N N . SER A 1 83 ? 6.391 -9.045 -7.188 1.00 77.56 83 SER A N 1
ATOM 651 C CA . SER A 1 83 ? 6.680 -10.473 -7.399 1.00 77.56 83 SER A CA 1
ATOM 652 C C . SER A 1 83 ? 8.150 -10.832 -7.142 1.00 77.56 83 SER A C 1
ATOM 654 O O . SER A 1 83 ? 8.455 -11.952 -6.738 1.00 77.56 83 SER A O 1
ATOM 656 N N . HIS A 1 84 ? 9.050 -9.855 -7.280 1.00 76.75 84 HIS A N 1
ATOM 657 C CA . HIS A 1 84 ? 10.470 -9.968 -6.942 1.00 76.75 84 HIS A CA 1
ATOM 658 C C . HIS A 1 84 ? 10.800 -9.542 -5.499 1.00 76.75 84 HIS A C 1
ATOM 660 O O . HIS A 1 84 ? 11.971 -9.429 -5.144 1.00 76.75 84 HIS A O 1
ATOM 666 N N . GLY A 1 85 ? 9.792 -9.302 -4.655 1.00 75.94 85 GLY A N 1
ATOM 667 C CA . GLY A 1 85 ? 9.977 -8.951 -3.245 1.00 75.94 85 GLY A CA 1
ATOM 668 C C . GLY A 1 85 ? 10.248 -7.469 -2.984 1.00 75.94 85 GLY A C 1
ATOM 669 O O . GLY A 1 85 ? 10.676 -7.114 -1.889 1.00 75.94 85 GLY A O 1
ATOM 670 N N . ASN A 1 86 ? 10.000 -6.577 -3.950 1.00 78.38 86 ASN A N 1
ATOM 671 C CA . ASN A 1 86 ? 10.138 -5.143 -3.715 1.00 78.38 86 ASN A CA 1
ATOM 672 C C . ASN A 1 86 ? 9.030 -4.640 -2.775 1.00 78.38 86 ASN A C 1
ATOM 674 O O . ASN A 1 86 ? 7.868 -4.506 -3.161 1.00 78.38 86 ASN A O 1
ATOM 678 N N . SER A 1 87 ? 9.408 -4.308 -1.544 1.00 83.75 87 SER A N 1
ATOM 679 C CA . SER A 1 87 ? 8.479 -3.868 -0.506 1.00 83.75 87 SER A CA 1
ATOM 680 C C . SER A 1 87 ? 7.755 -2.562 -0.845 1.00 83.75 87 SER A C 1
ATOM 682 O O . SER A 1 87 ? 6.565 -2.439 -0.562 1.00 83.75 87 SER A O 1
ATOM 684 N N . ARG A 1 88 ? 8.416 -1.604 -1.510 1.00 82.06 88 ARG A N 1
ATOM 685 C CA . ARG A 1 88 ? 7.784 -0.345 -1.946 1.00 82.06 88 ARG A CA 1
ATOM 686 C C . ARG A 1 88 ? 6.698 -0.596 -2.985 1.00 82.06 88 ARG A C 1
ATOM 688 O O . ARG A 1 88 ? 5.626 -0.006 -2.888 1.00 82.06 88 ARG A O 1
ATOM 695 N N . ALA A 1 89 ? 6.947 -1.502 -3.929 1.00 80.19 89 ALA A N 1
ATOM 696 C CA . ALA A 1 89 ? 5.951 -1.915 -4.910 1.00 80.19 89 ALA A CA 1
ATOM 697 C C . ALA A 1 89 ? 4.742 -2.595 -4.244 1.00 80.19 89 ALA A C 1
ATOM 699 O O . ALA A 1 89 ? 3.606 -2.317 -4.619 1.00 80.19 89 ALA A O 1
ATOM 700 N N . CYS A 1 90 ? 4.960 -3.392 -3.190 1.00 84.56 90 CYS A N 1
ATOM 701 C CA . CYS A 1 90 ? 3.867 -3.902 -2.358 1.00 84.56 90 CYS A CA 1
ATOM 702 C C . CYS A 1 90 ? 3.053 -2.759 -1.720 1.00 84.56 90 CYS A C 1
ATOM 704 O O . CYS A 1 90 ? 1.828 -2.791 -1.755 1.00 84.56 90 CYS A O 1
ATOM 706 N N . GLY A 1 91 ? 3.694 -1.700 -1.216 1.00 85.06 91 GLY A N 1
ATOM 707 C CA . GLY A 1 91 ? 2.981 -0.519 -0.700 1.00 85.06 91 GLY A CA 1
ATOM 708 C C . GLY A 1 91 ? 2.051 0.128 -1.738 1.00 85.06 91 GLY A C 1
ATOM 709 O O . GLY A 1 91 ? 0.900 0.443 -1.427 1.00 85.06 91 GLY A O 1
ATOM 710 N N . VAL A 1 92 ? 2.519 0.247 -2.985 1.00 85.06 92 VAL A N 1
ATOM 711 C CA . VAL A 1 92 ? 1.734 0.767 -4.121 1.00 85.06 92 VAL A CA 1
ATOM 712 C C . VAL A 1 92 ? 0.549 -0.145 -4.450 1.00 85.06 92 VAL A C 1
ATOM 714 O O . VAL A 1 92 ? -0.578 0.332 -4.550 1.00 85.06 92 VAL A O 1
ATOM 717 N N . LEU A 1 93 ? 0.760 -1.461 -4.545 1.00 78.38 93 LEU A N 1
ATOM 718 C CA . LEU A 1 93 ? -0.332 -2.410 -4.801 1.00 78.38 93 LEU A CA 1
ATOM 719 C C . LEU A 1 93 ? -1.377 -2.404 -3.682 1.00 78.38 93 LEU A C 1
ATOM 721 O O . LEU A 1 93 ? -2.573 -2.466 -3.960 1.00 78.38 93 LEU A O 1
ATOM 725 N N . GLY A 1 94 ? -0.942 -2.278 -2.425 1.00 83.62 94 GLY A N 1
ATOM 726 C CA . GLY A 1 94 ? -1.844 -2.129 -1.284 1.00 83.62 94 GLY A CA 1
ATOM 727 C C . GLY A 1 94 ? -2.755 -0.906 -1.427 1.00 83.62 94 GLY A C 1
ATOM 728 O O . GLY A 1 94 ? -3.956 -1.001 -1.178 1.00 83.62 94 GLY A O 1
ATOM 729 N N . HIS A 1 95 ? -2.208 0.217 -1.903 1.00 84.88 95 HIS A N 1
ATOM 730 C CA . HIS A 1 95 ? -2.984 1.421 -2.204 1.00 84.88 95 HIS A CA 1
ATOM 731 C C . HIS A 1 95 ? -3.998 1.193 -3.333 1.00 84.88 95 HIS A C 1
ATOM 733 O O . HIS A 1 95 ? -5.177 1.505 -3.163 1.00 84.88 95 HIS A O 1
ATOM 739 N N . PHE A 1 96 ? -3.570 0.595 -4.449 1.00 83.12 96 PHE A N 1
ATOM 740 C CA . PHE A 1 96 ? -4.443 0.386 -5.606 1.00 83.12 96 PHE A CA 1
ATOM 741 C C . PHE A 1 96 ? -5.621 -0.538 -5.301 1.00 83.12 96 PHE A C 1
ATOM 743 O O . PHE A 1 96 ? -6.760 -0.196 -5.621 1.00 83.12 96 PHE A O 1
ATOM 750 N N . PHE A 1 97 ? -5.386 -1.660 -4.612 1.00 80.25 97 PHE A N 1
ATOM 751 C CA . PHE A 1 97 ? -6.468 -2.558 -4.197 1.00 80.25 97 PHE A CA 1
ATOM 752 C C . PHE A 1 97 ? -7.400 -1.931 -3.159 1.00 80.25 97 PHE A C 1
ATOM 754 O O . PHE A 1 97 ? -8.583 -2.262 -3.136 1.00 80.25 97 PHE A O 1
ATOM 761 N N . MET A 1 98 ? -6.902 -1.032 -2.305 1.00 82.50 98 MET A N 1
ATOM 762 C CA . MET A 1 98 ? -7.744 -0.338 -1.330 1.00 82.50 98 MET A CA 1
ATOM 763 C C . MET A 1 98 ? -8.658 0.704 -1.986 1.00 82.50 98 MET A C 1
ATOM 765 O O . MET A 1 98 ? -9.768 0.907 -1.506 1.00 82.50 98 MET A O 1
ATOM 769 N N . ARG A 1 99 ? -8.198 1.393 -3.038 1.00 80.44 99 ARG A N 1
ATOM 770 C CA . ARG A 1 99 ? -8.925 2.521 -3.652 1.00 80.44 99 ARG A CA 1
ATOM 771 C C . ARG A 1 99 ? -9.599 2.195 -4.981 1.00 80.44 99 ARG A C 1
ATOM 773 O O . ARG A 1 99 ? -10.196 3.092 -5.567 1.00 80.44 99 ARG A O 1
ATOM 780 N N . ALA A 1 100 ? -9.520 0.941 -5.434 1.00 77.06 100 ALA A N 1
ATOM 781 C CA . ALA A 1 100 ? -9.976 0.527 -6.763 1.00 77.06 100 ALA A CA 1
ATOM 782 C C . ALA A 1 100 ? -9.352 1.384 -7.883 1.00 77.06 100 ALA A C 1
ATOM 784 O O . ALA A 1 100 ? -10.022 1.822 -8.818 1.00 77.06 100 ALA A O 1
ATOM 785 N N . GLU A 1 101 ? -8.054 1.672 -7.757 1.00 77.19 101 GLU A N 1
ATOM 786 C CA . GLU A 1 101 ? -7.306 2.433 -8.758 1.00 77.19 101 GLU A CA 1
ATOM 787 C C . GLU A 1 101 ? -6.755 1.503 -9.845 1.00 77.19 101 GLU A C 1
ATOM 789 O O . GLU A 1 101 ? -6.669 0.283 -9.683 1.00 77.19 101 GLU A O 1
ATOM 794 N N . CYS A 1 102 ? -6.385 2.086 -10.984 1.00 69.69 102 CYS A N 1
ATOM 795 C CA . CYS A 1 102 ? -5.778 1.366 -12.101 1.00 69.69 102 CYS A CA 1
ATOM 796 C C . CYS A 1 102 ? -6.624 0.227 -12.685 1.00 69.69 102 CYS A C 1
ATOM 798 O O . CYS A 1 102 ? -6.088 -0.785 -13.131 1.00 69.69 102 CYS A O 1
ATOM 800 N N . GLY A 1 103 ? -7.950 0.391 -12.683 1.00 65.94 103 GLY A N 1
ATOM 801 C CA . GLY A 1 103 ? -8.882 -0.605 -13.219 1.00 65.94 103 GLY A CA 1
ATOM 802 C C . GLY A 1 103 ? -9.045 -1.846 -12.338 1.00 65.94 103 GLY A C 1
ATOM 803 O O . GLY A 1 103 ? -9.713 -2.797 -12.743 1.00 65.94 103 GLY A O 1
ATOM 804 N N . LEU A 1 104 ? -8.464 -1.854 -11.133 1.00 70.19 104 LEU A N 1
ATOM 805 C CA . LEU A 1 104 ? -8.674 -2.919 -10.162 1.00 70.19 104 LEU A CA 1
ATOM 806 C C . LEU A 1 104 ? -10.036 -2.782 -9.483 1.00 70.19 104 LEU A C 1
ATOM 808 O O . LEU A 1 104 ? -10.504 -1.687 -9.184 1.00 70.19 104 LEU A O 1
ATOM 812 N N . THR A 1 105 ? -10.644 -3.922 -9.164 1.00 69.06 105 THR A N 1
ATOM 813 C CA . THR A 1 105 ? -11.749 -3.958 -8.201 1.00 69.06 105 THR A CA 1
ATOM 814 C C . THR A 1 105 ? -11.195 -3.799 -6.789 1.00 69.06 105 THR A C 1
ATOM 816 O O . THR A 1 105 ? -10.138 -4.349 -6.468 1.00 69.06 105 THR A O 1
ATOM 819 N N . GLU A 1 106 ? -11.918 -3.069 -5.939 1.00 76.19 106 GLU A N 1
ATOM 820 C CA . GLU A 1 106 ? -11.566 -2.951 -4.528 1.00 76.19 106 GLU A CA 1
ATOM 821 C C . GLU A 1 106 ? -11.441 -4.339 -3.883 1.00 76.19 106 GLU A C 1
ATOM 823 O O . GLU A 1 106 ? -12.310 -5.199 -4.030 1.00 76.19 106 GLU A O 1
ATOM 828 N N . SER A 1 107 ? -10.356 -4.557 -3.145 1.00 76.75 107 SER A N 1
ATOM 829 C CA . SER A 1 107 ? -10.142 -5.788 -2.394 1.00 76.75 107 SER A CA 1
ATOM 830 C C . SER A 1 107 ? -9.431 -5.485 -1.089 1.00 76.75 107 SER A C 1
ATOM 832 O O . SER A 1 107 ? -8.216 -5.294 -1.043 1.00 76.75 107 SER A O 1
ATOM 834 N N . LEU A 1 108 ? -10.188 -5.498 0.008 1.00 77.38 108 LEU A N 1
ATOM 835 C CA . LEU A 1 108 ? -9.635 -5.309 1.348 1.00 77.38 108 LEU A CA 1
ATOM 836 C C . LEU A 1 108 ? -8.637 -6.415 1.721 1.00 77.38 108 LEU A C 1
ATOM 838 O O . LEU A 1 108 ? -7.662 -6.165 2.422 1.00 77.38 108 LEU A O 1
ATOM 842 N N . ILE A 1 109 ? -8.839 -7.637 1.226 1.00 76.31 109 ILE A N 1
ATOM 843 C CA . ILE A 1 109 ? -7.929 -8.758 1.491 1.00 76.31 109 ILE A CA 1
ATOM 844 C C . ILE A 1 109 ? -6.579 -8.548 0.794 1.00 76.31 109 ILE A C 1
ATOM 846 O O . ILE A 1 109 ? -5.538 -8.692 1.437 1.00 76.31 109 ILE A O 1
ATOM 850 N N . LEU A 1 110 ? -6.581 -8.163 -0.488 1.00 75.81 110 LEU A N 1
ATOM 851 C CA . LEU A 1 110 ? -5.341 -7.894 -1.227 1.00 75.81 110 LEU A CA 1
ATOM 852 C C . LEU A 1 110 ? -4.681 -6.589 -0.772 1.00 75.81 110 LEU A C 1
ATOM 854 O O . LEU A 1 110 ? -3.463 -6.555 -0.612 1.00 75.81 110 LEU A O 1
ATOM 858 N N . GLY A 1 111 ? -5.474 -5.559 -0.465 1.00 77.12 111 GLY A N 1
ATOM 859 C CA . GLY A 1 111 ? -4.999 -4.321 0.153 1.00 77.12 111 GLY A CA 1
ATOM 860 C C . GLY A 1 111 ? -4.247 -4.600 1.456 1.00 77.12 111 GLY A C 1
ATOM 861 O O . GLY A 1 111 ? -3.108 -4.168 1.616 1.00 77.12 111 GLY A O 1
ATOM 862 N N . LYS A 1 112 ? -4.826 -5.420 2.347 1.00 83.25 112 LYS A N 1
ATOM 863 C CA . LYS A 1 112 ? -4.182 -5.843 3.602 1.00 83.25 112 LYS A CA 1
ATOM 864 C C . LYS A 1 112 ? -2.875 -6.577 3.327 1.00 83.25 112 LYS A C 1
ATOM 866 O O . LYS A 1 112 ? -1.854 -6.217 3.901 1.00 83.25 112 LYS A O 1
ATOM 871 N N . HIS A 1 113 ? -2.914 -7.590 2.460 1.00 83.31 113 HIS A N 1
ATOM 872 C CA . HIS A 1 113 ? -1.760 -8.436 2.161 1.00 83.31 113 HIS A CA 1
ATOM 873 C C . HIS A 1 113 ? -0.556 -7.619 1.679 1.00 83.31 113 HIS A C 1
ATOM 875 O O . HIS A 1 113 ? 0.539 -7.730 2.230 1.00 83.31 113 HIS A O 1
ATOM 881 N N . TYR A 1 114 ? -0.763 -6.771 0.673 1.00 81.38 114 TYR A N 1
ATOM 882 C CA . TYR A 1 114 ? 0.316 -5.989 0.080 1.00 81.38 114 TYR A CA 1
ATOM 883 C C . TYR A 1 114 ? 0.803 -4.860 1.000 1.00 81.38 114 TYR A C 1
ATOM 885 O O . TYR A 1 114 ? 2.005 -4.594 1.060 1.00 81.38 114 TYR A O 1
ATOM 893 N N . SER A 1 115 ? -0.084 -4.242 1.786 1.00 87.88 115 SER A N 1
ATOM 894 C CA . SER A 1 115 ? 0.338 -3.275 2.803 1.00 87.88 115 SER A CA 1
ATOM 895 C C . SER A 1 115 ? 1.099 -3.922 3.967 1.00 87.88 115 SER A C 1
ATOM 897 O O . SER A 1 115 ? 2.033 -3.311 4.471 1.00 87.88 115 SER A O 1
ATOM 899 N N . GLU A 1 116 ? 0.780 -5.153 4.381 1.00 88.44 116 GLU A N 1
ATOM 900 C CA . GLU A 1 116 ? 1.581 -5.896 5.372 1.00 88.44 116 GLU A CA 1
ATOM 901 C C . GLU A 1 116 ? 2.963 -6.254 4.814 1.00 88.44 116 GLU A C 1
ATOM 903 O O . GLU A 1 116 ? 3.975 -5.970 5.457 1.00 88.44 116 GLU A O 1
ATOM 908 N N . LYS A 1 117 ? 3.015 -6.761 3.575 1.00 84.88 117 LYS A N 1
ATOM 909 C CA . LYS A 1 117 ? 4.252 -7.055 2.829 1.00 84.88 117 LYS A CA 1
ATOM 910 C C . LYS A 1 117 ? 5.221 -5.875 2.766 1.00 84.88 117 LYS A C 1
ATOM 912 O O . LYS A 1 117 ? 6.431 -6.081 2.809 1.00 84.88 117 LYS A O 1
ATOM 917 N N . TYR A 1 118 ? 4.717 -4.641 2.687 1.00 87.06 118 TYR A N 1
ATOM 918 C CA . TYR A 1 118 ? 5.557 -3.440 2.733 1.00 87.06 118 TYR A CA 1
ATOM 919 C C . TYR A 1 118 ? 6.406 -3.373 4.021 1.00 87.06 118 TYR A C 1
ATOM 921 O O . TYR A 1 118 ? 7.569 -2.960 3.975 1.00 87.06 118 TYR A O 1
ATOM 929 N N . PHE A 1 119 ? 5.847 -3.800 5.159 1.00 87.44 119 PHE A N 1
ATOM 930 C CA . PHE A 1 119 ? 6.479 -3.732 6.480 1.00 87.44 119 PHE A CA 1
ATOM 931 C C . PHE A 1 119 ? 7.242 -5.004 6.887 1.00 87.44 119 PHE A C 1
ATOM 933 O O . PHE A 1 119 ? 7.994 -4.952 7.858 1.00 87.44 119 PHE A O 1
ATOM 940 N N . GLU A 1 120 ? 7.082 -6.122 6.170 1.00 85.12 120 GLU A N 1
ATOM 941 C CA . GLU A 1 120 ? 7.736 -7.406 6.487 1.00 85.12 120 GLU A CA 1
ATOM 942 C C . GLU A 1 120 ? 9.263 -7.355 6.337 1.00 85.12 120 GLU A C 1
ATOM 944 O O . GLU A 1 120 ? 9.989 -7.907 7.160 1.00 85.12 120 GLU A O 1
ATOM 949 N N . ASP A 1 121 ? 9.759 -6.673 5.304 1.00 71.00 121 ASP A N 1
ATOM 950 C CA . ASP A 1 121 ? 11.149 -6.828 4.859 1.00 71.00 121 ASP A CA 1
ATOM 951 C C . ASP A 1 121 ? 12.167 -5.991 5.662 1.00 71.00 121 ASP A C 1
ATOM 953 O O . ASP A 1 121 ? 13.365 -6.040 5.387 1.00 71.00 121 ASP A O 1
ATOM 957 N N . GLY A 1 122 ? 11.707 -5.174 6.624 1.00 66.19 122 GLY A N 1
ATOM 958 C CA . GLY A 1 122 ? 12.524 -4.350 7.539 1.00 66.19 122 GLY A CA 1
ATOM 959 C C . GLY A 1 122 ? 13.386 -3.249 6.893 1.00 66.19 122 GLY A C 1
ATOM 960 O O . GLY A 1 122 ? 13.862 -2.354 7.585 1.00 66.19 122 GLY A O 1
ATOM 961 N N . ARG A 1 123 ? 13.574 -3.301 5.570 1.00 65.38 123 ARG A N 1
ATOM 962 C CA . ARG A 1 123 ? 14.350 -2.365 4.739 1.00 65.38 123 ARG A CA 1
ATOM 963 C C . ARG A 1 123 ? 13.553 -1.139 4.295 1.00 65.38 123 ARG A C 1
ATOM 965 O O . ARG A 1 123 ? 14.133 -0.149 3.855 1.00 65.38 123 ARG A O 1
ATOM 972 N N . SER A 1 124 ? 12.229 -1.223 4.361 1.00 70.69 124 SER A N 1
ATOM 973 C CA . SER A 1 124 ? 11.319 -0.125 4.040 1.00 70.69 124 SER A CA 1
ATOM 974 C C . SER A 1 124 ? 11.283 0.898 5.161 1.00 70.69 124 SER A C 1
ATOM 976 O O . SER A 1 124 ? 11.504 0.546 6.316 1.00 70.69 124 SER A O 1
ATOM 978 N N . ASP A 1 125 ? 10.908 2.137 4.839 1.00 74.75 125 ASP A N 1
ATOM 979 C CA . ASP A 1 125 ? 10.605 3.133 5.863 1.00 74.75 125 ASP A CA 1
ATOM 980 C C . ASP A 1 125 ? 9.484 2.594 6.778 1.00 74.75 125 ASP A C 1
ATOM 982 O O . ASP A 1 125 ? 8.343 2.450 6.314 1.00 74.75 125 ASP A O 1
ATOM 986 N N . PRO A 1 126 ? 9.786 2.282 8.055 1.00 68.19 126 PRO A N 1
ATOM 987 C CA . PRO A 1 126 ? 8.834 1.696 8.988 1.00 68.19 126 PRO A CA 1
ATOM 988 C C . PRO A 1 126 ? 7.697 2.657 9.343 1.00 68.19 126 PRO A C 1
ATOM 990 O O . PRO A 1 126 ? 6.718 2.214 9.950 1.00 68.19 126 PRO A O 1
ATOM 993 N N . CYS A 1 127 ? 7.827 3.936 8.998 1.00 67.31 127 CYS A N 1
ATOM 994 C CA . CYS A 1 127 ? 6.876 5.000 9.267 1.00 67.31 127 CYS A CA 1
ATOM 995 C C . CYS A 1 127 ? 6.250 5.563 7.987 1.00 67.31 127 CYS A C 1
ATOM 997 O O . CYS A 1 127 ? 5.634 6.619 8.062 1.00 67.31 127 CYS A O 1
ATOM 999 N N . ASN A 1 128 ? 6.351 4.875 6.840 1.00 81.38 128 ASN A N 1
ATOM 1000 C CA . ASN A 1 128 ? 5.745 5.356 5.599 1.00 81.38 128 ASN A CA 1
ATOM 1001 C C . ASN A 1 128 ? 4.250 5.666 5.810 1.00 81.38 128 ASN A C 1
ATOM 1003 O O . ASN A 1 128 ? 3.460 4.735 6.028 1.00 81.38 128 ASN A O 1
ATOM 1007 N N . PRO A 1 129 ? 3.854 6.951 5.758 1.00 80.69 129 PRO A N 1
ATOM 1008 C CA . PRO A 1 129 ? 2.560 7.382 6.273 1.00 80.69 129 PRO A CA 1
ATOM 1009 C C . PRO A 1 129 ? 1.415 6.835 5.421 1.00 80.69 129 PRO A C 1
ATOM 1011 O O . PRO A 1 129 ? 0.394 6.411 5.956 1.00 80.69 129 PRO A O 1
ATOM 1014 N N . VAL A 1 130 ? 1.617 6.745 4.104 1.00 82.25 130 VAL A N 1
ATOM 1015 C CA . VAL A 1 130 ? 0.620 6.239 3.153 1.00 82.25 130 VAL A CA 1
ATOM 1016 C C . VAL A 1 130 ? 0.348 4.753 3.377 1.00 82.25 130 VAL A C 1
ATOM 1018 O O . VAL A 1 130 ? -0.800 4.358 3.559 1.00 82.25 130 VAL A O 1
ATOM 1021 N N . SER A 1 131 ? 1.386 3.917 3.416 1.00 85.69 131 SER A N 1
ATOM 1022 C CA . SER A 1 131 ? 1.222 2.465 3.581 1.00 85.69 131 SER A CA 1
ATOM 1023 C C . SER A 1 131 ? 0.679 2.111 4.966 1.00 85.69 131 SER A C 1
ATOM 1025 O O . SER A 1 131 ? -0.161 1.220 5.089 1.00 85.69 131 SER A O 1
ATOM 1027 N N . ALA A 1 132 ? 1.106 2.839 6.005 1.00 89.50 132 ALA A N 1
ATOM 1028 C CA . ALA A 1 132 ? 0.606 2.658 7.365 1.00 89.50 132 ALA A CA 1
ATOM 1029 C C . ALA A 1 132 ? -0.870 3.067 7.474 1.00 89.50 132 ALA A C 1
ATOM 1031 O O . ALA A 1 132 ? -1.671 2.339 8.063 1.00 89.50 132 ALA A O 1
ATOM 1032 N N . PHE A 1 133 ? -1.260 4.189 6.865 1.00 89.75 133 PHE A N 1
ATOM 1033 C CA . PHE A 1 133 ? -2.651 4.627 6.871 1.00 89.75 133 PHE A CA 1
ATOM 1034 C C . PHE A 1 133 ? -3.554 3.720 6.025 1.00 89.75 133 PHE A C 1
ATOM 1036 O O . PHE A 1 133 ? -4.640 3.361 6.478 1.00 89.75 133 PHE A O 1
ATOM 1043 N N . ASN A 1 134 ? -3.093 3.254 4.860 1.00 88.56 134 ASN A N 1
ATOM 1044 C CA . ASN A 1 134 ? -3.837 2.286 4.048 1.00 88.56 134 ASN A CA 1
ATOM 1045 C C . ASN A 1 134 ? -4.083 0.987 4.828 1.00 88.56 134 ASN A C 1
ATOM 1047 O O . ASN A 1 134 ? -5.216 0.511 4.903 1.00 88.56 134 ASN A O 1
ATOM 1051 N N . LEU A 1 135 ? -3.048 0.447 5.484 1.00 91.19 135 LEU A N 1
ATOM 1052 C CA . LEU A 1 135 ? -3.187 -0.744 6.322 1.00 91.19 135 LEU A CA 1
ATOM 1053 C C . LEU A 1 135 ? -4.178 -0.509 7.467 1.00 91.19 135 LEU A C 1
ATOM 1055 O O . LEU A 1 135 ? -5.026 -1.358 7.738 1.00 91.19 135 LEU A O 1
ATOM 1059 N N . SER A 1 136 ? -4.115 0.661 8.102 1.00 92.19 136 SER A N 1
ATOM 1060 C CA . SER A 1 136 ? -5.075 1.066 9.125 1.00 92.19 136 SER A CA 1
ATOM 1061 C C . SER A 1 136 ? -6.517 1.040 8.614 1.00 92.19 136 SER A C 1
ATOM 1063 O O . SER A 1 136 ? -7.375 0.407 9.234 1.00 92.19 136 SER A O 1
ATOM 1065 N N . LEU A 1 137 ? -6.794 1.700 7.489 1.00 90.38 137 LEU A N 1
ATOM 1066 C CA . LEU A 1 137 ? -8.135 1.781 6.908 1.00 90.38 137 LEU A CA 1
ATOM 1067 C C . LEU A 1 137 ? -8.670 0.402 6.527 1.00 90.38 137 LEU A C 1
ATOM 1069 O O . LEU A 1 137 ? -9.804 0.061 6.862 1.00 90.38 137 LEU A O 1
ATOM 1073 N N . VAL A 1 138 ? -7.844 -0.411 5.872 1.00 87.75 138 VAL A N 1
ATOM 1074 C CA . VAL A 1 138 ? -8.220 -1.764 5.461 1.00 87.75 138 VAL A CA 1
ATOM 1075 C C . VAL A 1 138 ? -8.549 -2.637 6.672 1.00 87.75 138 VAL A C 1
ATOM 1077 O O . VAL A 1 138 ? -9.567 -3.325 6.671 1.00 87.75 138 VAL A O 1
ATOM 1080 N N . LEU A 1 139 ? -7.727 -2.593 7.724 1.00 87.69 139 LEU A N 1
ATOM 1081 C CA . LEU A 1 139 ? -7.968 -3.352 8.952 1.00 87.69 139 LEU A CA 1
ATOM 1082 C C . LEU A 1 139 ? -9.261 -2.923 9.644 1.00 87.69 139 LEU A C 1
ATOM 1084 O O . LEU A 1 139 ? -10.009 -3.779 10.107 1.00 87.69 139 LEU A O 1
ATOM 1088 N N . TYR A 1 140 ? -9.549 -1.624 9.692 1.00 87.94 140 TYR A N 1
ATOM 1089 C CA . TYR A 1 140 ? -10.800 -1.132 10.263 1.00 87.94 140 TYR A CA 1
ATOM 1090 C C . TYR A 1 140 ? -12.008 -1.608 9.459 1.00 87.94 140 TYR A C 1
ATOM 1092 O O . TYR A 1 140 ? -12.918 -2.195 10.035 1.00 87.94 140 TYR A O 1
ATOM 1100 N N . ARG A 1 141 ? -11.983 -1.464 8.128 1.00 85.19 141 ARG A N 1
ATOM 1101 C CA . ARG A 1 141 ? -13.075 -1.914 7.250 1.00 85.19 141 ARG A CA 1
ATOM 1102 C C . ARG A 1 141 ? -13.298 -3.425 7.326 1.00 85.19 141 ARG A C 1
ATOM 1104 O O . ARG A 1 141 ? -14.438 -3.856 7.431 1.00 85.19 141 ARG A O 1
ATOM 1111 N N . LEU A 1 142 ? -12.227 -4.221 7.360 1.00 79.44 142 LEU A N 1
ATOM 1112 C CA . LEU A 1 142 ? -12.317 -5.667 7.602 1.00 79.44 142 LEU A CA 1
ATOM 1113 C C . LEU A 1 142 ? -12.859 -5.990 8.997 1.00 79.44 142 LEU A C 1
ATOM 1115 O O . LEU A 1 142 ? -13.566 -6.976 9.164 1.00 79.44 142 LEU A O 1
ATOM 1119 N N . GLY A 1 143 ? -12.513 -5.188 10.005 1.00 75.69 143 GLY A N 1
ATOM 1120 C CA . GLY A 1 143 ? -13.059 -5.310 11.354 1.00 75.69 143 GLY A CA 1
ATOM 1121 C C . GLY A 1 143 ? -14.566 -5.059 11.388 1.00 75.69 143 GLY A C 1
ATOM 1122 O O . GLY A 1 143 ? -15.290 -5.839 11.997 1.00 75.69 143 GLY A O 1
ATOM 1123 N N . LEU A 1 144 ? -15.034 -4.022 10.691 1.00 77.62 144 LEU A N 1
ATOM 1124 C CA . LEU A 1 144 ? -16.457 -3.708 10.567 1.00 77.62 144 LEU A CA 1
ATOM 1125 C C . LEU A 1 144 ? -17.235 -4.815 9.847 1.00 77.62 144 LEU A C 1
ATOM 1127 O O . LEU A 1 144 ? -18.271 -5.238 10.349 1.00 77.62 144 LEU A O 1
ATOM 1131 N N . ASP A 1 145 ? -16.716 -5.292 8.711 1.00 67.94 145 ASP A N 1
ATOM 1132 C CA . ASP A 1 145 ? -17.371 -6.291 7.854 1.00 67.94 145 ASP A CA 1
ATOM 1133 C C . ASP A 1 145 ? -17.500 -7.661 8.539 1.00 67.94 145 ASP A C 1
ATOM 1135 O O . ASP A 1 145 ? -18.498 -8.356 8.381 1.00 67.94 145 ASP A O 1
ATOM 1139 N N . ARG A 1 146 ? -16.505 -8.048 9.350 1.00 61.38 146 ARG A N 1
ATOM 1140 C CA . ARG A 1 146 ? -16.464 -9.376 9.983 1.00 61.38 146 ARG A CA 1
ATOM 1141 C C . ARG A 1 146 ? -17.082 -9.455 11.379 1.00 61.38 146 ARG A C 1
ATOM 1143 O O . ARG A 1 146 ? -17.378 -10.560 11.821 1.00 61.38 146 ARG A O 1
ATOM 1150 N N . PHE A 1 147 ? -17.212 -8.334 12.089 1.00 57.62 147 PHE A N 1
ATOM 1151 C CA . PHE A 1 147 ? -17.641 -8.325 13.495 1.00 57.62 147 PHE A CA 1
ATOM 1152 C C . PHE A 1 147 ? -18.846 -7.429 13.780 1.00 57.62 147 PHE A C 1
ATOM 1154 O O . PHE A 1 147 ? -19.124 -7.195 14.949 1.00 57.62 147 PHE A O 1
ATOM 1161 N N . GLU A 1 148 ? -19.540 -6.899 12.766 1.00 56.25 148 GLU A N 1
ATOM 1162 C CA . GLU A 1 148 ? -20.727 -6.043 12.959 1.00 56.25 148 GLU A CA 1
ATOM 1163 C C . GLU A 1 148 ? -20.508 -4.928 14.011 1.00 56.25 148 GLU A C 1
ATOM 1165 O O . GLU A 1 148 ? -21.406 -4.598 14.778 1.00 56.25 148 GLU A O 1
ATOM 1170 N N . ARG A 1 149 ? -19.300 -4.335 14.056 1.00 54.97 149 ARG A N 1
ATOM 1171 C CA . ARG A 1 149 ? -18.865 -3.304 15.034 1.00 54.97 149 ARG A CA 1
ATOM 1172 C C . ARG A 1 149 ? -18.567 -3.777 16.464 1.00 54.97 149 ARG A C 1
ATOM 1174 O O . ARG A 1 149 ? -18.298 -2.938 17.318 1.00 54.97 149 ARG A O 1
ATOM 1181 N N . ILE A 1 150 ? -18.518 -5.078 16.744 1.00 51.34 150 ILE A N 1
ATOM 1182 C CA . ILE A 1 150 ? -18.096 -5.582 18.060 1.00 51.34 150 ILE A CA 1
ATOM 1183 C C . ILE A 1 150 ? -16.585 -5.342 18.234 1.00 51.34 150 ILE A C 1
ATOM 1185 O O . ILE A 1 150 ? -15.732 -6.038 17.674 1.00 51.34 150 ILE A O 1
ATOM 1189 N N . VAL A 1 151 ? -16.251 -4.311 19.011 1.00 51.50 151 VAL A N 1
ATOM 1190 C CA . VAL A 1 151 ? -14.878 -3.880 19.327 1.00 51.50 151 VAL A CA 1
ATOM 1191 C C . VAL A 1 151 ? -14.205 -4.746 20.403 1.00 51.50 151 VAL A C 1
ATOM 1193 O O . VAL A 1 151 ? -12.976 -4.763 20.487 1.00 51.50 151 VAL A O 1
ATOM 1196 N N . ASP A 1 152 ? -14.988 -5.543 21.137 1.00 52.75 152 ASP A N 1
ATOM 1197 C CA . ASP A 1 152 ? -14.593 -6.206 22.389 1.00 52.75 152 ASP A CA 1
ATOM 1198 C C . ASP A 1 152 ? -14.278 -7.703 22.265 1.00 52.75 152 ASP A C 1
ATOM 1200 O O . ASP A 1 152 ? -14.497 -8.462 23.207 1.00 52.75 152 ASP A O 1
ATOM 1204 N N . ILE A 1 153 ? -13.748 -8.169 21.128 1.00 48.34 153 ILE A N 1
ATOM 1205 C CA . ILE A 1 153 ? -13.180 -9.529 21.051 1.00 48.34 153 ILE A CA 1
ATOM 1206 C C . ILE A 1 153 ? -11.647 -9.434 21.072 1.00 48.34 153 ILE A C 1
ATOM 1208 O O . ILE A 1 153 ? -11.026 -9.229 20.013 1.00 48.34 153 ILE A O 1
ATOM 1212 N N . PRO A 1 154 ? -11.011 -9.568 22.259 1.00 46.50 154 PRO A N 1
ATOM 1213 C CA . PRO A 1 154 ? -9.564 -9.540 22.405 1.00 46.50 154 PRO A CA 1
ATOM 1214 C C . PRO A 1 154 ? -8.892 -10.526 21.450 1.00 46.50 154 PRO A C 1
ATOM 1216 O O . PRO A 1 154 ? -9.217 -11.708 21.415 1.00 46.50 154 PRO A O 1
ATOM 1219 N N . GLY A 1 155 ? -7.946 -10.032 20.652 1.00 51.28 155 GLY A N 1
ATOM 1220 C CA . GLY A 1 155 ? -7.152 -10.858 19.739 1.00 51.28 155 GLY A CA 1
ATOM 1221 C C . GLY A 1 155 ? -7.825 -11.239 18.415 1.00 51.28 155 GLY A C 1
ATOM 1222 O O . GLY A 1 155 ? -7.149 -11.827 17.568 1.00 51.28 155 GLY A O 1
ATOM 1223 N N . HIS A 1 156 ? -9.100 -10.902 18.186 1.00 55.09 156 HIS A N 1
ATOM 1224 C CA . HIS A 1 156 ? -9.805 -11.209 16.927 1.00 55.09 156 HIS A CA 1
ATOM 1225 C C . HIS A 1 156 ? -10.295 -9.963 16.184 1.00 55.09 156 HIS A C 1
ATOM 1227 O O . HIS A 1 156 ? -10.340 -9.977 14.953 1.00 55.09 156 HIS A O 1
ATOM 1233 N N . SER A 1 157 ? -10.559 -8.859 16.891 1.00 63.22 157 SER A N 1
ATOM 1234 C CA . SER A 1 157 ? -10.910 -7.592 16.249 1.00 63.22 157 SER A CA 1
ATOM 1235 C C . SER A 1 157 ? -9.702 -6.955 15.550 1.00 63.22 157 SER A C 1
ATOM 1237 O O . SER A 1 157 ? -8.620 -6.793 16.122 1.00 63.22 157 SER A O 1
ATOM 1239 N N . HIS A 1 158 ? -9.89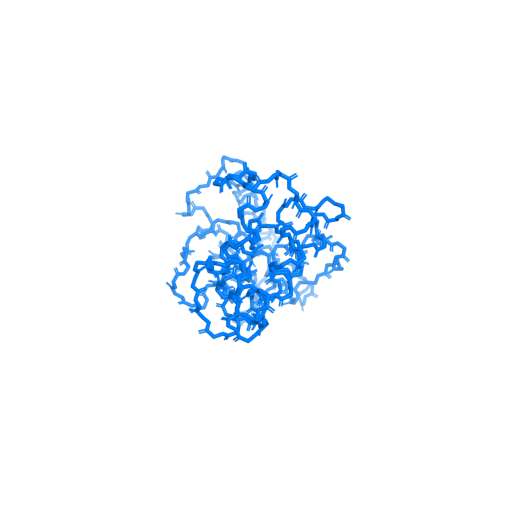0 -6.563 14.289 1.00 71.19 158 HIS A N 1
ATOM 1240 C CA . HIS A 1 158 ? -8.889 -5.825 13.514 1.00 71.19 158 HIS A CA 1
ATOM 1241 C C . HIS A 1 158 ? -8.843 -4.329 13.895 1.00 71.19 158 HIS A C 1
ATOM 1243 O O . HIS A 1 158 ? -7.910 -3.629 13.497 1.00 71.19 158 HIS A O 1
ATOM 1249 N N . ILE A 1 159 ? -9.793 -3.842 14.706 1.00 78.19 159 ILE A N 1
ATOM 1250 C CA . ILE A 1 159 ? -9.947 -2.421 15.061 1.00 78.19 159 ILE A CA 1
ATOM 1251 C C . ILE A 1 159 ? -8.789 -1.903 15.942 1.00 78.19 159 ILE A C 1
ATOM 1253 O O . ILE A 1 159 ? -8.196 -0.882 15.587 1.00 78.19 159 ILE A O 1
ATOM 1257 N N . PRO A 1 160 ? -8.336 -2.603 17.005 1.00 81.75 160 PRO A N 1
ATOM 1258 C CA . PRO A 1 160 ? -7.144 -2.176 17.748 1.00 81.75 160 PRO A CA 1
ATOM 1259 C C . PRO A 1 160 ? -5.875 -2.131 16.883 1.00 81.75 160 PRO A C 1
ATOM 1261 O O . PRO A 1 160 ? -5.046 -1.231 17.026 1.00 81.75 160 PRO A O 1
ATOM 1264 N N . LYS A 1 161 ? -5.733 -3.079 15.943 1.00 86.44 161 LYS A N 1
ATOM 1265 C CA . LYS A 1 161 ? -4.615 -3.086 14.985 1.00 86.44 161 LYS A CA 1
ATOM 1266 C C . LYS A 1 161 ? -4.705 -1.909 14.015 1.00 86.44 161 LYS A C 1
ATOM 1268 O O . LYS A 1 161 ? -3.675 -1.327 13.693 1.00 86.44 161 LYS A O 1
ATOM 1273 N N . SER A 1 162 ? -5.910 -1.533 13.591 1.00 89.75 162 SER A N 1
ATOM 1274 C CA . SER A 1 162 ? -6.127 -0.330 12.787 1.00 89.75 162 SER A CA 1
ATOM 1275 C C . SER A 1 162 ? -5.614 0.923 13.505 1.00 89.75 162 SER A C 1
ATOM 1277 O O . SER A 1 162 ? -4.728 1.599 12.987 1.00 89.75 162 SER A O 1
ATOM 1279 N N . LEU A 1 163 ? -6.050 1.166 14.748 1.00 89.12 163 LEU A N 1
ATOM 1280 C CA . LEU A 1 163 ? -5.602 2.319 15.541 1.00 89.12 163 LEU A CA 1
ATOM 1281 C C . LEU A 1 163 ? -4.079 2.363 15.727 1.00 89.12 163 LEU A C 1
ATOM 1283 O O . LEU A 1 163 ? -3.476 3.437 15.673 1.00 89.12 163 LEU A O 1
ATOM 1287 N N . PHE A 1 164 ? -3.440 1.208 15.927 1.00 90.31 164 PHE A N 1
ATOM 1288 C CA . PHE A 1 164 ? -1.980 1.118 15.978 1.00 90.31 164 PHE A CA 1
ATOM 1289 C C . PHE A 1 164 ? -1.330 1.654 14.694 1.00 90.31 164 PHE A C 1
ATOM 1291 O O . PHE A 1 164 ? -0.421 2.484 14.768 1.00 90.31 164 PHE A O 1
ATOM 1298 N N . TRP A 1 165 ? -1.806 1.219 13.526 1.00 90.56 165 TRP A N 1
ATOM 1299 C CA . TRP A 1 165 ? -1.258 1.637 12.236 1.00 90.56 165 TRP A CA 1
ATOM 1300 C C . TRP A 1 165 ? -1.590 3.094 11.888 1.00 90.56 165 TRP A C 1
ATOM 1302 O O . TRP A 1 165 ? -0.715 3.790 11.378 1.00 90.56 165 TRP A O 1
ATOM 1312 N N . ALA A 1 166 ? -2.771 3.605 12.254 1.00 90.06 166 ALA A N 1
ATOM 1313 C CA . ALA A 1 166 ? -3.104 5.026 12.108 1.00 90.06 166 ALA A CA 1
ATOM 1314 C C . ALA A 1 166 ? -2.142 5.912 12.909 1.00 90.06 166 ALA A C 1
ATOM 1316 O O . ALA A 1 166 ? -1.547 6.849 12.383 1.00 90.06 166 ALA A O 1
ATOM 1317 N N . ARG A 1 167 ? -1.917 5.579 14.185 1.00 89.69 167 ARG A N 1
ATOM 1318 C CA . ARG A 1 167 ? -0.970 6.317 15.036 1.00 89.69 167 ARG A CA 1
ATOM 1319 C C . ARG A 1 167 ? 0.462 6.203 14.526 1.00 89.69 167 ARG A C 1
ATOM 1321 O O . ARG A 1 167 ? 1.257 7.114 14.728 1.00 89.69 167 ARG A O 1
ATOM 1328 N N . ARG A 1 168 ? 0.807 5.088 13.881 1.00 88.19 168 ARG A N 1
ATOM 1329 C CA . ARG A 1 168 ? 2.112 4.906 13.244 1.00 88.19 168 ARG A CA 1
ATOM 1330 C C . ARG A 1 168 ? 2.268 5.777 11.999 1.00 88.19 168 ARG A C 1
ATOM 1332 O O . ARG A 1 168 ? 3.347 6.326 11.820 1.00 88.19 168 ARG A O 1
ATOM 1339 N N . ALA A 1 169 ? 1.208 5.967 11.212 1.00 87.44 169 ALA A N 1
ATOM 1340 C CA . ALA A 1 169 ? 1.213 6.887 10.077 1.00 87.44 169 ALA A CA 1
ATOM 1341 C C . ALA A 1 169 ? 1.514 8.337 10.505 1.00 87.44 169 ALA A C 1
ATOM 1343 O O . ALA A 1 169 ? 2.299 9.004 9.843 1.00 87.44 169 ALA A O 1
ATOM 1344 N N . LEU A 1 170 ? 0.993 8.785 11.658 1.00 85.50 170 LEU A N 1
ATOM 1345 C CA . LEU A 1 170 ? 1.295 10.116 12.223 1.00 85.50 170 LEU A CA 1
ATOM 1346 C C . LEU A 1 170 ? 2.753 10.311 12.656 1.00 85.50 170 LEU A C 1
ATOM 1348 O O . LEU A 1 170 ? 3.185 11.445 12.840 1.00 85.50 170 LEU A O 1
ATOM 1352 N N . LYS A 1 171 ? 3.497 9.224 12.890 1.00 82.62 171 LYS A N 1
ATOM 1353 C CA . LYS A 1 171 ? 4.913 9.290 13.283 1.00 82.62 171 LYS A CA 1
ATOM 1354 C C . LYS A 1 171 ? 5.860 9.407 12.083 1.00 82.62 171 LYS A C 1
ATOM 1356 O O . LYS A 1 171 ? 7.048 9.625 12.303 1.00 82.62 171 LYS A O 1
ATOM 1361 N N . GLY A 1 172 ? 5.373 9.195 10.857 1.00 73.12 172 GLY A N 1
ATOM 1362 C CA . GLY A 1 172 ? 6.132 9.435 9.625 1.00 73.12 172 GLY A CA 1
ATOM 1363 C C . GLY A 1 172 ? 6.196 10.916 9.267 1.00 73.12 172 GLY A C 1
ATOM 1364 O O . GLY A 1 172 ? 5.485 11.703 9.879 1.00 73.12 172 GLY A O 1
ATOM 1365 N N . ASP A 1 173 ? 7.029 11.281 8.284 1.00 65.69 173 ASP A N 1
ATOM 1366 C CA . ASP A 1 173 ? 7.097 12.644 7.733 1.00 65.69 173 ASP A CA 1
ATOM 1367 C C . ASP A 1 173 ? 5.946 12.847 6.725 1.00 65.69 173 ASP A C 1
ATOM 1369 O O . ASP A 1 173 ? 5.978 12.278 5.627 1.00 65.69 173 ASP A O 1
ATOM 1373 N N . PRO A 1 174 ? 4.864 13.544 7.099 1.00 58.44 174 PRO A N 1
ATOM 1374 C CA . PRO A 1 174 ? 3.622 13.536 6.348 1.00 58.44 174 PRO A CA 1
ATOM 1375 C C . PRO A 1 174 ? 3.443 14.837 5.560 1.00 58.44 174 PRO A C 1
ATOM 1377 O O . PRO A 1 174 ? 3.660 15.944 6.051 1.00 58.44 174 PRO A O 1
ATOM 1380 N N . THR A 1 175 ? 2.914 14.731 4.345 1.00 58.09 175 THR A N 1
ATOM 1381 C CA . THR A 1 175 ? 2.267 15.880 3.701 1.00 58.09 175 THR A CA 1
ATOM 1382 C C . THR A 1 175 ? 1.079 16.325 4.563 1.00 58.09 175 THR A C 1
ATOM 1384 O O . THR A 1 175 ? 0.307 15.467 5.000 1.00 58.09 175 THR A O 1
ATOM 1387 N N . VAL A 1 176 ? 0.912 17.634 4.780 1.00 54.22 176 VAL A N 1
ATOM 1388 C CA . VAL A 1 176 ? -0.081 18.245 5.697 1.00 54.22 176 VAL A CA 1
ATOM 1389 C C . VAL A 1 176 ? -1.490 17.631 5.576 1.00 54.22 176 VAL A C 1
ATOM 1391 O O . VAL A 1 176 ? -2.132 17.368 6.588 1.00 54.22 176 VAL A O 1
ATOM 1394 N N . GLU A 1 177 ? -1.937 17.291 4.364 1.00 59.25 177 GLU A N 1
ATOM 1395 C CA . GLU A 1 177 ? -3.264 16.704 4.110 1.00 59.25 177 GLU A CA 1
ATOM 1396 C C . GLU A 1 177 ? -3.458 15.283 4.673 1.00 59.25 177 GLU A C 1
ATOM 1398 O O . GLU A 1 177 ? -4.558 14.919 5.091 1.00 59.25 177 GLU A O 1
ATOM 1403 N N . THR A 1 178 ? -2.401 14.466 4.720 1.00 64.06 178 THR A N 1
ATOM 1404 C CA . THR A 1 178 ? -2.496 13.089 5.238 1.00 64.06 178 THR A CA 1
ATOM 1405 C C . THR A 1 178 ? -2.687 13.086 6.756 1.00 64.06 178 THR A C 1
ATOM 1407 O O . THR A 1 178 ? -3.438 12.264 7.278 1.00 64.06 178 THR A O 1
ATOM 1410 N N . ASN A 1 179 ? -2.089 14.043 7.471 1.00 76.69 179 ASN A N 1
ATOM 1411 C CA . ASN A 1 179 ? -2.217 14.139 8.926 1.00 76.69 179 ASN A CA 1
ATOM 1412 C C . ASN A 1 179 ? -3.638 14.455 9.378 1.00 76.69 179 ASN A C 1
ATOM 1414 O O . ASN A 1 179 ? -4.147 13.794 10.282 1.00 76.69 179 ASN A O 1
ATOM 1418 N N . ASP A 1 180 ? -4.296 15.416 8.736 1.00 82.75 180 ASP A N 1
ATOM 1419 C CA . ASP A 1 180 ? -5.659 15.796 9.104 1.00 82.75 180 ASP A CA 1
ATOM 1420 C C . ASP A 1 180 ? -6.640 14.636 8.913 1.00 82.75 180 ASP A C 1
ATOM 1422 O O . ASP A 1 180 ? -7.518 14.416 9.751 1.00 82.75 180 ASP A O 1
ATOM 1426 N N . LEU A 1 181 ? -6.481 13.861 7.834 1.00 84.19 181 LEU A N 1
ATOM 1427 C CA . LEU A 1 181 ? -7.292 12.669 7.584 1.00 84.19 181 LEU A CA 1
ATOM 1428 C C . LEU A 1 181 ? -7.045 11.586 8.636 1.00 84.19 181 LEU A C 1
ATOM 1430 O O . LEU A 1 181 ? -8.002 11.006 9.150 1.00 84.19 181 LEU A O 1
ATOM 1434 N N . VAL A 1 182 ? -5.783 11.338 8.992 1.00 86.00 182 VAL A N 1
ATOM 1435 C CA . VAL A 1 182 ? -5.423 10.330 9.996 1.00 86.00 182 VAL A CA 1
ATOM 1436 C C . VAL A 1 182 ? -5.928 10.733 11.387 1.00 86.00 182 VAL A C 1
ATOM 1438 O O . VAL A 1 182 ? -6.483 9.892 12.092 1.00 86.00 182 VAL A O 1
ATOM 1441 N N . ILE A 1 183 ? -5.799 12.006 11.778 1.00 88.81 183 ILE A N 1
ATOM 1442 C CA . ILE A 1 183 ? -6.304 12.521 13.062 1.00 88.81 183 ILE A CA 1
ATOM 1443 C C . ILE A 1 183 ? -7.826 12.375 13.129 1.00 88.81 183 ILE A C 1
ATOM 1445 O O . ILE A 1 183 ? -8.338 11.797 14.089 1.00 88.81 183 ILE A O 1
ATOM 1449 N N . LYS A 1 184 ? -8.548 12.831 12.095 1.00 90.06 184 LYS A N 1
ATOM 1450 C CA . LYS A 1 184 ? -10.012 12.687 12.013 1.00 90.06 184 LYS A CA 1
ATOM 1451 C C . LYS A 1 184 ? -10.434 11.224 12.101 1.00 90.06 184 LYS A C 1
ATOM 1453 O O . LYS A 1 184 ? -11.375 10.908 12.824 1.00 90.06 184 LYS A O 1
ATOM 1458 N N . PHE A 1 185 ? -9.720 10.339 11.406 1.00 89.81 185 PHE A N 1
ATOM 1459 C CA . PHE A 1 185 ? -9.973 8.904 11.444 1.00 89.81 185 PHE A CA 1
ATOM 1460 C C . PHE A 1 185 ? -9.781 8.322 12.851 1.00 89.81 185 PHE A C 1
ATOM 1462 O O . PHE A 1 185 ? -10.673 7.640 13.347 1.00 89.81 185 PHE A O 1
ATOM 1469 N N . ILE A 1 186 ? -8.668 8.624 13.528 1.00 89.75 186 ILE A N 1
ATOM 1470 C CA . ILE A 1 186 ? -8.422 8.153 14.902 1.00 89.75 186 ILE A CA 1
ATOM 1471 C C . ILE A 1 186 ? -9.531 8.636 15.838 1.00 89.75 186 ILE A C 1
ATOM 1473 O O . ILE A 1 186 ? -10.102 7.827 16.567 1.00 89.75 186 ILE A O 1
ATOM 1477 N N . SER A 1 187 ? -9.877 9.926 15.788 1.00 89.44 187 SER A N 1
ATOM 1478 C CA . SER A 1 187 ? -10.944 10.485 16.623 1.00 89.44 187 SER A CA 1
ATOM 1479 C C . SER A 1 187 ? -12.298 9.825 16.358 1.00 89.44 187 SER A C 1
ATOM 1481 O O . SER A 1 187 ? -13.030 9.555 17.305 1.00 89.44 187 SER A O 1
ATOM 1483 N N . MET A 1 188 ? -12.631 9.535 15.097 1.00 89.50 188 MET A N 1
ATOM 1484 C CA . MET A 1 188 ? -13.861 8.827 14.731 1.00 89.50 188 MET A CA 1
ATOM 1485 C C . MET A 1 188 ? -13.908 7.433 15.370 1.00 89.50 188 MET A C 1
ATOM 1487 O O . MET A 1 188 ? -14.848 7.137 16.103 1.00 89.50 188 MET A O 1
ATOM 1491 N N . VAL A 1 189 ? -12.873 6.613 15.162 1.00 83.94 189 VAL A N 1
ATOM 1492 C CA . VAL A 1 189 ? -12.825 5.234 15.680 1.00 83.94 189 VAL A CA 1
ATOM 1493 C C . VAL A 1 189 ? -12.846 5.205 17.213 1.00 83.94 189 VAL A C 1
ATOM 1495 O O . VAL A 1 189 ? -13.524 4.372 17.811 1.00 83.94 189 VAL A O 1
ATOM 1498 N N . GLU A 1 190 ? -12.133 6.121 17.873 1.00 84.00 190 GLU A N 1
ATOM 1499 C CA . GLU A 1 190 ? -12.110 6.209 19.339 1.00 84.00 190 GLU A CA 1
ATOM 1500 C C . GLU A 1 190 ? -13.435 6.696 19.938 1.00 84.00 190 GLU A C 1
ATOM 1502 O O . GLU A 1 190 ? -13.762 6.320 21.063 1.00 84.00 190 GLU A O 1
ATOM 1507 N N . ASN A 1 191 ? -14.193 7.531 19.225 1.00 81.38 191 ASN A N 1
ATOM 1508 C CA . ASN A 1 191 ? -15.503 7.997 19.679 1.00 81.38 191 ASN A CA 1
ATOM 1509 C C . ASN A 1 191 ? -16.592 6.937 19.467 1.00 81.38 191 ASN A C 1
ATOM 1511 O O . ASN A 1 191 ? -17.445 6.765 20.338 1.00 81.38 191 ASN A O 1
ATOM 1515 N N . GLU A 1 192 ? -16.539 6.188 18.363 1.00 73.19 192 GLU A N 1
ATOM 1516 C CA . GLU A 1 192 ? -17.415 5.031 18.132 1.00 73.19 192 GLU A CA 1
ATOM 1517 C C . GLU A 1 192 ? -17.203 3.943 19.192 1.00 73.19 192 GLU A C 1
ATOM 1519 O O . GLU A 1 192 ? -18.165 3.415 19.738 1.00 73.19 192 GLU A O 1
ATOM 1524 N N . ALA A 1 193 ? -15.952 3.673 19.575 1.00 63.97 193 ALA A N 1
ATOM 1525 C CA . ALA A 1 193 ? -15.649 2.708 20.633 1.00 63.97 193 ALA A CA 1
ATOM 1526 C C . ALA A 1 193 ? -16.149 3.130 22.030 1.00 63.97 193 ALA A C 1
ATOM 1528 O O . ALA A 1 193 ? -16.274 2.283 22.903 1.00 63.97 193 ALA A O 1
ATOM 1529 N N . LYS A 1 194 ? -16.411 4.425 22.265 1.00 60.12 194 LYS A N 1
ATOM 1530 C CA . LYS A 1 194 ? -16.935 4.952 23.543 1.00 60.12 194 LYS A CA 1
ATOM 1531 C C . LYS A 1 194 ? -18.462 5.042 23.593 1.00 60.12 194 LYS A C 1
ATOM 1533 O O . LYS A 1 194 ? -19.007 5.366 24.643 1.00 60.12 194 LYS A O 1
ATOM 1538 N N . SER A 1 195 ? -19.132 4.879 22.454 1.00 56.78 195 SER A N 1
ATOM 1539 C CA . SER A 1 195 ? -20.591 5.014 22.328 1.00 56.78 195 SER A CA 1
ATOM 1540 C C . SER A 1 195 ? -21.329 3.669 22.360 1.00 56.78 195 SER A C 1
ATOM 1542 O O . SER A 1 195 ? -22.557 3.648 22.266 1.00 56.78 195 SER A O 1
ATOM 1544 N N . HIS A 1 196 ? -20.584 2.581 22.550 1.00 49.12 196 HIS A N 1
ATOM 1545 C CA . HIS A 1 196 ? -21.051 1.236 22.875 1.00 49.12 196 HIS A CA 1
ATOM 1546 C C . HIS A 1 196 ? -20.676 0.897 24.320 1.00 49.12 196 HIS A C 1
ATOM 1548 O O . HIS A 1 196 ? -21.475 0.177 24.958 1.00 49.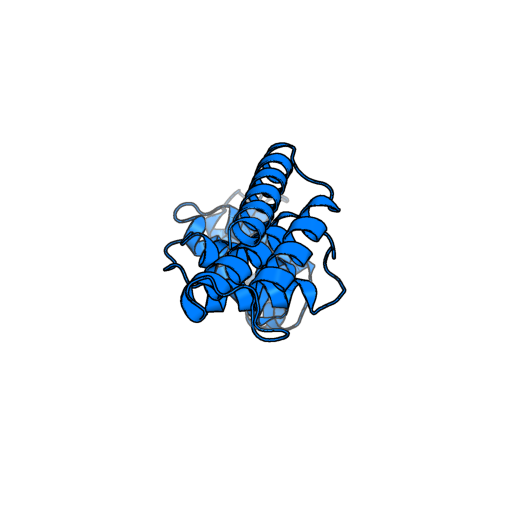12 196 HIS A O 1
#

Radius of gyration: 22.73 Å; chains: 1; bounding box: 54×31×59 Å

Secondary structure (DSSP, 8-state):
-HHHHHTTT-HHHHHHHHHHHHHT-TT----HHHHHHHHHTSS-HHHHTTT-HHHHHHHHHHHTTS-S-HHHHHHHHHHHHHHTT-HHHHHHHHHHHHHT-TTPPP-HHHHHHHHHHHHHTSSS-TT-HHHHHHHHHHHHHHHHHHHTT----TTT-SHHHHHHHHHHHTTS---HHHHHHHHHHHHHHHHHTT--

Foldseek 3Di:
DLVVCLVVLAQVSLQVVLVCCCVVPPVHHNDNPSSVVSNVSNVPVPVVVVDDVVNVVSNVVSVVPDDDDVLLVLLVVLVVCVVVLNLVSLLVQLVCLCVVTSVRDNDLPSNLVSLVSNCVVVPHDNLQLSSLQSNLVSLQVVLCVPPVLPPPDPPPRSNVVSLVSLVSSCVDDDDPVSVVVSVVVNVVSVVSVVVD

Sequence (196 aa):
MLLKHANKCRAWAQVYVGNKYFHGVNGFALDKEKGLKLIEESADQQAAILGQPGAQEELATAYNFRRNNEQEQILHYATLAASHGNSRACGVLGHFFMRAECGLTESLILGKHYSEKYFEDGRSDPCNPVSAFNLSLVLYRLGLDRFERIVDIPGHSHIPKSLFWARRALKGDPTVETNDLVIKFISMVENEAKSH